Protein AF-A0A9N9FMD2-F1 (afdb_monomer_lite)

Secondary structure (DSSP, 8-state):
-HHHHHHHHHHHHHHHHHTTTTTEEEEEEEE-SS-EEEEEEES-HHHHH-GGGHHHHHHHHHHHHHHTPPTT-EEEEEEE-S-GGG-TTTTTT-HHHHHHTT-SEEEEEEEE-SSSSS-EEEEEEEE----SSTHHHHHEE------SS-----EE----TTSSSS-SSPPTT---PPPPP-PPP--S-----TTPPPPPPPP----PPP------S---------EEHHHHHHHTTTSS-HHHHHHHHHHHHHTTSEEEEEETTEEEEEE-GGGSPPPPHHHHHHHHHHHHHHHHHHHHHHHHHHHHHHHHHHHHHHHHHHHHHHHHHSSSSSS--

Radius of gyration: 32.78 Å; chains: 1; bounding box: 97×69×75 Å

InterPro domains:
  IPR001351 Small ribosomal subunit protein uS3, C-terminal [PF00189] (95-157)
  IPR004044 K Homology domain, type 2 [PF07650] (10-84)
  IPR004044 K Homology domain, type 2 [PS50823] (11-82)
  IPR004087 K Homology domain [SM00322] (32-96)
  IPR009019 K homology domain superfamily, prokaryotic type [SSF54814] (7-89)
  IPR010776 Homologous-pairing protein 2, winged helix domain [PF07106] (230-271)
  IPR015946 K homology domain-like, alpha/beta [G3DSA:3.30.300.20] (1-82)
  IPR018280 Small ribosomal subunit protein uS3, conserved site [PS00548] (119-155)
  IPR036388 Winged helix-like DNA-binding domain superfamily [G3DSA:1.10.10.10] (227-281)
  IPR036419 Ribosomal protein S3, C-terminal domain superfamily [G3DSA:3.30.1140.32] (83-202)
  IPR036419 Ribosomal protein S3, C-terminal domain superfamily [SSF54821] (83-159)
  IPR057258 Small ribosomal subunit protein uS3 [PTHR11760] (8-104)

Organism: NCBI:txid60492

pLDDT: mean 71.94, std 17.3, range [26.86, 94.56]

Sequence (337 aa):
MAAQISKKRKLNEFFTRELAEEGYSGVEVRVTPARTEIIIRATHTQEVLGEKGRRIRELTALIQKRFKFPENTVELYAEKVQNRGLCAIAQCESLRYKLLAGLAGCEVVVSGKLRAARAKSMKFVDGFMIHSGQPIRDYVDTAVRHVMLRQGVLGIKDWDPTGKIGPKKSLPDVVNIMEPKEEPLITQPTSEDFQRPPQDIPATTTSPIPQQDIKMIMVGTKLRIEAKDTDISNNLHGAVTKAIVQKVLTSLVDKEEVVCKTYGKQSVYVVSQEQFESPSPDELNNMDAEIEDLKKEVNDYKERNKQLQSGDHNNRNEERLQELKSGTKSVSVEDKN

Structure (mmCIF, N/CA/C/O backbone):
data_AF-A0A9N9FMD2-F1
#
_entry.id   AF-A0A9N9FMD2-F1
#
loop_
_atom_site.group_PDB
_atom_site.id
_atom_site.type_symbol
_atom_site.label_atom_id
_atom_site.label_alt_id
_atom_site.label_comp_id
_atom_site.label_asym_id
_atom_site.label_entity_id
_atom_site.label_seq_id
_atom_site.pdbx_PDB_ins_code
_atom_site.Cartn_x
_atom_site.Cartn_y
_atom_site.Cartn_z
_atom_site.occupancy
_atom_site.B_iso_or_equiv
_atom_site.auth_seq_id
_atom_site.auth_comp_id
_atom_site.auth_asym_id
_atom_site.auth_atom_id
_atom_site.pdbx_PDB_model_num
ATOM 1 N N . MET A 1 1 ? -9.851 -18.674 16.795 1.00 55.72 1 MET A N 1
ATOM 2 C CA . MET A 1 1 ? -9.119 -18.111 15.634 1.00 55.72 1 MET A CA 1
ATOM 3 C C . MET A 1 1 ? -10.037 -17.692 14.474 1.00 55.72 1 MET A C 1
ATOM 5 O O . MET A 1 1 ? -10.007 -16.527 14.098 1.00 55.72 1 MET A O 1
ATOM 9 N N . ALA A 1 2 ? -10.915 -18.560 13.948 1.00 63.94 2 ALA A N 1
ATOM 10 C CA . ALA A 1 2 ? -11.781 -18.236 12.796 1.00 63.94 2 ALA A CA 1
ATOM 11 C C . ALA A 1 2 ? -12.699 -17.005 12.992 1.00 63.94 2 ALA A C 1
ATOM 13 O O . ALA A 1 2 ? -12.822 -16.167 12.099 1.00 63.94 2 ALA A O 1
ATOM 14 N N . ALA A 1 3 ? -13.287 -16.835 14.183 1.00 67.94 3 ALA A N 1
ATOM 15 C CA . ALA A 1 3 ? -14.126 -15.672 14.491 1.00 67.94 3 ALA A CA 1
ATOM 16 C C . ALA A 1 3 ? -13.342 -14.343 14.478 1.00 67.94 3 ALA A C 1
ATOM 18 O O . ALA A 1 3 ? -13.854 -13.329 14.007 1.00 67.94 3 ALA A O 1
ATOM 19 N N . GLN A 1 4 ? -12.085 -14.344 14.939 1.00 69.81 4 GLN A N 1
ATOM 20 C CA . GLN A 1 4 ? -11.210 -13.164 14.900 1.00 69.81 4 GLN A CA 1
ATOM 21 C C . GLN A 1 4 ? -10.792 -12.824 13.466 1.00 69.81 4 GLN A C 1
ATOM 23 O O . GLN A 1 4 ? -10.818 -11.657 13.085 1.00 69.81 4 GLN A O 1
ATOM 28 N N . ILE A 1 5 ? -10.493 -13.836 12.647 1.00 76.06 5 ILE A N 1
ATOM 29 C CA . ILE A 1 5 ? -10.173 -13.657 11.223 1.00 76.06 5 ILE A CA 1
ATOM 30 C C . ILE A 1 5 ? -11.376 -13.061 10.476 1.00 76.06 5 ILE A C 1
ATOM 32 O O . ILE A 1 5 ? -11.225 -12.108 9.713 1.00 76.06 5 ILE A O 1
ATOM 36 N N . SER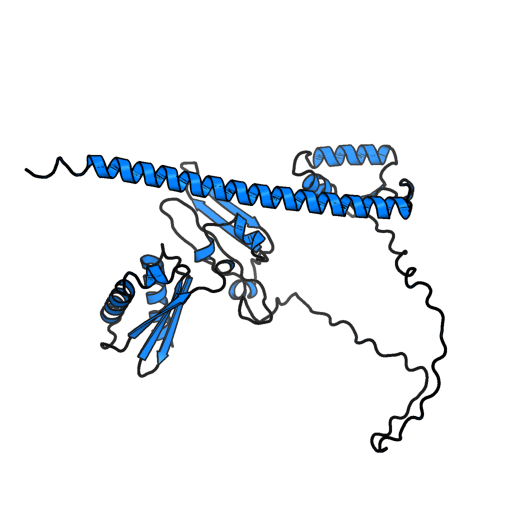 A 1 6 ? -12.587 -13.554 10.756 1.00 78.88 6 SER A N 1
ATOM 37 C CA . SER A 1 6 ? -13.829 -13.016 10.186 1.00 78.88 6 SER A CA 1
ATOM 38 C C . SER A 1 6 ? -14.071 -11.556 10.591 1.00 78.88 6 SER A C 1
ATOM 40 O O . SER A 1 6 ? -14.397 -10.723 9.742 1.00 78.88 6 SER A O 1
ATOM 42 N N . LYS A 1 7 ? -13.838 -11.205 11.866 1.00 83.12 7 LYS A N 1
ATOM 43 C CA . LYS A 1 7 ? -13.923 -9.815 12.347 1.00 83.12 7 LYS A CA 1
ATOM 44 C C . LYS A 1 7 ? -12.889 -8.912 11.668 1.00 83.12 7 LYS A C 1
ATOM 46 O O . LYS A 1 7 ? -13.263 -7.860 11.158 1.00 83.12 7 LYS A O 1
ATOM 51 N N . LYS A 1 8 ? -11.625 -9.346 11.584 1.00 87.94 8 LYS A N 1
ATOM 52 C CA . LYS A 1 8 ? -10.551 -8.606 10.901 1.00 87.94 8 LYS A CA 1
ATOM 53 C C . LYS A 1 8 ? -10.892 -8.347 9.433 1.00 87.94 8 LYS A C 1
ATOM 55 O O . LYS A 1 8 ? -10.725 -7.226 8.969 1.00 87.94 8 LYS A O 1
ATOM 60 N N . ARG A 1 9 ? -11.421 -9.344 8.713 1.00 87.44 9 ARG A N 1
ATOM 61 C CA . ARG A 1 9 ? -11.818 -9.189 7.303 1.00 87.44 9 ARG A CA 1
ATOM 62 C C . ARG A 1 9 ? -12.903 -8.125 7.127 1.00 87.44 9 ARG A C 1
ATOM 64 O O . ARG A 1 9 ? -12.764 -7.258 6.274 1.00 87.44 9 ARG A O 1
ATOM 71 N N . LYS A 1 10 ? -13.953 -8.173 7.952 1.00 89.19 10 LYS A N 1
ATOM 72 C CA . LYS A 1 10 ? -15.060 -7.203 7.902 1.00 89.19 10 LYS A CA 1
ATOM 73 C C . LYS A 1 10 ? -14.611 -5.785 8.265 1.00 89.19 10 LYS A C 1
ATOM 75 O O . LYS A 1 10 ? -15.071 -4.833 7.646 1.00 89.19 10 LYS A O 1
ATOM 80 N N . LEU A 1 11 ? -13.719 -5.644 9.248 1.00 90.75 11 LEU A N 1
ATOM 81 C CA . LEU A 1 11 ? -13.114 -4.354 9.595 1.00 90.75 11 LEU A CA 1
ATOM 82 C C . LEU A 1 11 ? -12.267 -3.813 8.443 1.00 90.75 11 LEU A C 1
ATOM 84 O O . LEU A 1 11 ? -12.404 -2.650 8.083 1.00 90.75 11 LEU A O 1
ATOM 88 N N . ASN A 1 12 ? -11.448 -4.668 7.826 1.00 90.75 12 ASN A N 1
ATOM 89 C CA . ASN A 1 12 ? -10.625 -4.278 6.688 1.00 90.75 12 ASN A CA 1
ATOM 90 C C . ASN A 1 12 ? -11.479 -3.775 5.516 1.00 90.75 12 ASN A C 1
ATOM 92 O O . ASN A 1 12 ? -11.167 -2.748 4.928 1.00 90.75 12 ASN A O 1
ATOM 96 N N . GLU A 1 13 ? -12.576 -4.466 5.203 1.00 87.81 13 GLU A N 1
ATOM 97 C CA . GLU A 1 13 ? -13.523 -4.056 4.161 1.00 87.81 13 GLU A CA 1
ATOM 98 C C . GLU A 1 13 ? -14.202 -2.718 4.488 1.00 87.81 13 GLU A C 1
ATOM 100 O O . GLU A 1 13 ? -14.294 -1.845 3.628 1.00 87.81 13 GLU A O 1
ATOM 105 N N . PHE A 1 14 ? -14.628 -2.531 5.741 1.00 91.19 14 PHE A N 1
ATOM 106 C CA . PHE A 1 14 ? -15.233 -1.283 6.200 1.00 91.19 14 PHE A CA 1
ATOM 107 C C . PHE A 1 14 ? -14.276 -0.094 6.048 1.00 91.19 14 PHE A C 1
ATOM 109 O O . PHE A 1 14 ? -14.632 0.886 5.397 1.00 91.19 14 PHE A O 1
ATOM 116 N N . PHE A 1 15 ? -13.051 -0.202 6.569 1.00 91.00 15 PHE A N 1
ATOM 117 C CA . PHE A 1 15 ? -12.063 0.874 6.475 1.00 91.00 15 PHE A CA 1
ATOM 118 C C . PHE A 1 15 ? -11.550 1.096 5.053 1.00 91.00 15 PHE A C 1
ATOM 120 O O . PHE A 1 15 ? -11.269 2.227 4.689 1.00 91.00 15 PHE A O 1
ATOM 127 N N . THR A 1 16 ? -11.495 0.057 4.215 1.00 84.69 16 THR A N 1
ATOM 128 C CA . THR A 1 16 ? -11.124 0.220 2.799 1.00 84.69 16 THR A CA 1
ATOM 129 C C . THR A 1 16 ? -12.099 1.128 2.053 1.00 84.69 16 THR A C 1
ATOM 131 O O . THR A 1 16 ? -11.695 1.805 1.113 1.00 84.69 16 THR A O 1
ATOM 134 N N . ARG A 1 17 ? -13.379 1.125 2.443 1.00 83.69 17 ARG A N 1
ATOM 135 C CA . ARG A 1 17 ? -14.401 1.974 1.827 1.00 83.69 17 ARG A CA 1
ATOM 136 C C . ARG A 1 17 ? -14.471 3.354 2.471 1.00 83.69 17 ARG A C 1
ATOM 138 O O . ARG A 1 17 ? -14.588 4.333 1.754 1.00 83.69 17 ARG A O 1
ATOM 145 N N . GLU A 1 18 ? -14.430 3.403 3.798 1.00 88.62 18 GLU A N 1
ATOM 146 C CA . GLU A 1 18 ? -14.617 4.641 4.562 1.00 88.62 18 GLU A CA 1
ATOM 147 C C . GLU A 1 18 ? -13.379 5.541 4.560 1.00 88.62 18 GLU A C 1
ATOM 149 O O . GLU A 1 18 ? -13.513 6.756 4.617 1.00 88.62 18 GLU A O 1
ATOM 154 N N . LEU A 1 19 ? -12.185 4.938 4.522 1.00 88.19 19 LEU A N 1
ATOM 155 C CA . LEU A 1 19 ? -10.898 5.633 4.608 1.00 88.19 19 LEU A CA 1
ATOM 156 C C . LEU A 1 19 ? -10.116 5.586 3.281 1.00 88.19 19 LEU A C 1
ATOM 158 O O . LEU A 1 19 ? -8.883 5.498 3.259 1.00 88.19 19 LEU A O 1
ATOM 162 N N . ALA A 1 20 ? -10.841 5.518 2.161 1.00 78.62 20 ALA A N 1
ATOM 163 C CA . ALA A 1 20 ? -10.242 5.382 0.837 1.00 78.62 20 ALA A CA 1
ATOM 164 C C . ALA A 1 20 ? -9.446 6.634 0.432 1.00 78.62 20 ALA A C 1
ATOM 166 O O . ALA A 1 20 ? -8.400 6.501 -0.201 1.00 78.62 20 ALA A O 1
ATOM 167 N N . GLU A 1 21 ? -9.922 7.819 0.819 1.00 81.25 21 GLU A N 1
ATOM 168 C CA . GLU A 1 21 ? -9.336 9.117 0.459 1.00 81.25 21 GLU A CA 1
ATOM 169 C C . GLU A 1 21 ? -8.106 9.440 1.324 1.00 81.25 21 GLU A C 1
ATOM 171 O O . GLU A 1 21 ? -7.110 9.976 0.848 1.00 81.25 21 GLU A O 1
ATOM 176 N N . GLU A 1 22 ? -8.104 8.989 2.576 1.00 84.12 22 GLU A N 1
ATOM 177 C CA . GLU A 1 22 ? -7.061 9.242 3.579 1.00 84.12 22 GLU A CA 1
ATOM 178 C C . GLU A 1 22 ? -5.853 8.294 3.429 1.00 84.12 22 GLU A C 1
ATOM 180 O O . GLU A 1 22 ? -4.923 8.288 4.247 1.00 84.12 22 GLU A O 1
ATOM 185 N N . GLY A 1 23 ? -5.867 7.460 2.384 1.00 78.75 23 GLY A N 1
ATOM 186 C CA . GLY A 1 23 ? -4.816 6.504 2.048 1.00 78.75 23 GLY A CA 1
ATOM 187 C C . GLY A 1 23 ? -4.688 5.364 3.057 1.00 78.75 23 GLY A C 1
ATOM 188 O O . GLY A 1 23 ? -3.600 5.078 3.571 1.00 78.75 23 GLY A O 1
ATOM 189 N N . TYR A 1 24 ? -5.805 4.692 3.343 1.00 85.88 24 TYR A N 1
ATOM 190 C CA . TYR A 1 24 ? -5.824 3.467 4.139 1.00 85.88 24 TYR A CA 1
ATOM 191 C C . TYR A 1 24 ? -4.945 2.362 3.530 1.00 85.88 24 TYR A C 1
ATOM 193 O O . TYR A 1 24 ? -5.076 1.997 2.362 1.00 85.88 24 TYR A O 1
ATOM 201 N N . SER A 1 25 ? -4.070 1.789 4.355 1.00 82.19 25 SER A N 1
ATOM 202 C CA . SER A 1 25 ? -3.128 0.728 3.977 1.00 82.19 25 SER A CA 1
ATOM 203 C C . SER A 1 25 ? -3.516 -0.625 4.573 1.00 82.19 25 SER A C 1
ATOM 205 O O . SER A 1 25 ? -3.410 -1.656 3.910 1.00 82.19 25 SER A O 1
ATOM 207 N N . GLY A 1 26 ? -4.011 -0.644 5.813 1.00 86.44 26 GLY A N 1
ATOM 208 C CA . GLY A 1 26 ? -4.421 -1.884 6.461 1.00 86.44 26 GLY A CA 1
ATOM 209 C C . GLY A 1 26 ? -4.821 -1.715 7.920 1.00 86.44 26 GLY A C 1
ATOM 210 O O . GLY A 1 26 ? -4.678 -0.643 8.507 1.00 86.44 26 GLY A O 1
ATOM 211 N N . VAL A 1 27 ? -5.304 -2.807 8.512 1.00 90.38 27 VAL A N 1
ATOM 212 C CA . VAL A 1 27 ? -5.736 -2.859 9.912 1.00 90.38 27 VAL A CA 1
ATOM 213 C C . VAL A 1 27 ? -5.082 -4.025 10.643 1.00 90.38 27 VAL A C 1
ATOM 215 O O . VAL A 1 27 ? -5.066 -5.171 10.173 1.00 90.38 27 VAL A O 1
ATOM 218 N N . GLU A 1 28 ? -4.569 -3.734 11.830 1.00 89.75 28 GLU A N 1
ATOM 219 C CA . GLU A 1 28 ? -4.070 -4.715 12.783 1.00 89.75 28 GLU A CA 1
ATOM 220 C C . GLU A 1 28 ? -5.007 -4.736 13.991 1.00 89.75 28 GLU A C 1
ATOM 222 O O . GLU A 1 28 ? -5.348 -3.697 14.546 1.00 89.75 28 GLU A O 1
ATOM 227 N N . VAL A 1 29 ? -5.477 -5.925 14.366 1.00 90.62 29 VAL A N 1
ATOM 228 C CA . VAL A 1 29 ? -6.408 -6.097 15.485 1.00 90.62 29 VAL A CA 1
ATOM 229 C C . VAL A 1 29 ? -5.692 -6.897 16.557 1.00 90.62 29 VAL A C 1
ATOM 231 O O . VAL A 1 29 ? -5.339 -8.055 16.319 1.00 90.62 29 VAL A O 1
ATOM 234 N N . ARG A 1 30 ? -5.499 -6.287 17.725 1.00 89.69 30 ARG A N 1
ATOM 235 C CA . ARG A 1 30 ? -4.928 -6.925 18.911 1.00 89.69 30 ARG A CA 1
ATOM 236 C C . ARG A 1 30 ? -6.049 -7.144 19.914 1.00 89.69 30 ARG A C 1
ATOM 238 O O . ARG A 1 30 ? -6.724 -6.210 20.333 1.00 89.69 30 ARG A O 1
ATOM 245 N N . VAL A 1 31 ? -6.306 -8.406 20.238 1.00 88.06 31 VAL A N 1
ATOM 246 C CA . VAL A 1 31 ? -7.400 -8.782 21.136 1.00 88.06 31 VAL A CA 1
ATOM 247 C C . VAL A 1 31 ? -6.803 -9.169 22.478 1.00 88.06 31 VAL A C 1
ATOM 249 O O . VAL A 1 31 ? -6.240 -10.254 22.606 1.00 88.06 31 VAL A O 1
ATOM 252 N N . THR A 1 32 ? -6.966 -8.299 23.466 1.00 87.81 32 THR A N 1
ATOM 253 C CA . THR A 1 32 ? -6.703 -8.596 24.875 1.00 87.81 32 THR A CA 1
ATOM 254 C C . THR A 1 32 ? -8.045 -8.932 25.541 1.00 87.81 32 THR A C 1
ATOM 256 O O . THR A 1 32 ? -9.064 -8.346 25.172 1.00 87.81 32 THR A O 1
ATOM 259 N N . PRO A 1 33 ? -8.114 -9.852 26.522 1.00 83.38 33 PRO A N 1
ATOM 260 C CA . PRO A 1 33 ? -9.379 -10.187 27.187 1.00 83.38 33 PRO A CA 1
ATOM 261 C C . PRO A 1 33 ? -10.105 -8.977 27.798 1.00 83.38 33 PRO A C 1
ATOM 263 O O . PRO A 1 33 ? -11.330 -8.969 27.861 1.00 83.38 33 PRO A O 1
ATOM 266 N N . ALA A 1 34 ? -9.353 -7.950 28.208 1.00 84.38 34 ALA A N 1
ATOM 267 C CA . ALA A 1 34 ? -9.891 -6.716 28.775 1.00 84.38 34 ALA A CA 1
ATOM 268 C C . ALA A 1 34 ? -10.267 -5.656 27.722 1.00 84.38 34 ALA A C 1
ATOM 270 O O . ALA A 1 34 ? -11.224 -4.914 27.926 1.00 84.38 34 ALA A O 1
ATOM 271 N N . ARG A 1 35 ? -9.513 -5.549 26.618 1.00 88.00 35 ARG A N 1
ATOM 272 C CA . ARG A 1 35 ? -9.692 -4.512 25.585 1.00 88.00 35 ARG A CA 1
ATOM 273 C C . ARG A 1 35 ? -9.311 -5.032 24.205 1.00 88.00 35 ARG A C 1
ATOM 275 O O . ARG A 1 35 ? -8.369 -5.805 24.050 1.00 88.00 35 ARG A O 1
ATOM 282 N N . THR A 1 36 ? -10.034 -4.587 23.188 1.00 89.12 36 THR A N 1
ATOM 283 C CA . THR A 1 36 ? -9.687 -4.824 21.786 1.00 89.12 36 THR A CA 1
ATOM 284 C C . THR A 1 36 ? -9.105 -3.548 21.199 1.00 89.12 36 THR A C 1
ATOM 286 O O . THR A 1 36 ? -9.812 -2.554 21.046 1.00 89.12 36 THR A O 1
ATOM 289 N N . GLU A 1 37 ? -7.830 -3.597 20.836 1.00 91.81 37 GLU A N 1
ATOM 290 C CA . GLU A 1 37 ? -7.125 -2.494 20.191 1.00 91.81 37 GLU A CA 1
ATOM 291 C C . GLU A 1 37 ? -7.157 -2.695 18.673 1.00 91.81 37 GLU A C 1
ATOM 293 O O . GLU A 1 37 ? -6.799 -3.758 18.149 1.00 91.81 37 GLU A O 1
ATOM 298 N N . ILE A 1 38 ? -7.602 -1.671 17.951 1.00 92.62 38 ILE A N 1
ATOM 299 C CA . ILE A 1 38 ? -7.662 -1.660 16.490 1.00 92.62 38 ILE A CA 1
ATOM 300 C C . ILE A 1 38 ? -6.705 -0.581 15.991 1.00 92.62 38 ILE A C 1
ATOM 302 O O . ILE A 1 38 ? -6.960 0.610 16.153 1.00 92.62 38 ILE A O 1
ATOM 306 N N . ILE A 1 39 ? -5.609 -1.001 15.364 1.00 93.12 39 ILE A N 1
ATOM 307 C CA . ILE A 1 39 ? -4.584 -0.110 14.820 1.00 93.12 39 ILE A CA 1
ATOM 308 C C . ILE A 1 39 ? -4.835 0.052 13.321 1.00 93.12 39 ILE A C 1
ATOM 310 O O . ILE A 1 39 ? -4.706 -0.895 12.539 1.00 93.12 39 ILE A O 1
ATOM 314 N N . ILE A 1 40 ? -5.209 1.262 12.922 1.00 92.69 40 ILE A N 1
ATOM 315 C CA . ILE A 1 40 ? -5.436 1.671 11.539 1.00 92.69 40 ILE A CA 1
ATOM 316 C C . ILE A 1 40 ? -4.119 2.203 10.983 1.00 92.69 40 ILE A C 1
ATOM 318 O O . ILE A 1 40 ? -3.572 3.177 11.494 1.00 92.69 40 ILE A O 1
ATOM 322 N N . ARG A 1 41 ? -3.619 1.589 9.911 1.00 89.62 41 ARG A N 1
ATOM 323 C CA . ARG A 1 41 ? -2.431 2.053 9.190 1.00 89.62 41 ARG A CA 1
ATOM 324 C C . ARG A 1 41 ? -2.881 2.895 8.001 1.00 89.62 41 ARG A C 1
ATOM 326 O O . ARG A 1 41 ? -3.501 2.363 7.079 1.00 89.62 41 ARG A O 1
ATOM 333 N N . ALA A 1 42 ? -2.566 4.187 8.014 1.00 87.44 42 ALA A N 1
ATOM 334 C CA . ALA A 1 42 ? -2.938 5.131 6.956 1.00 87.44 42 ALA A CA 1
ATOM 335 C C . ALA A 1 42 ? -1.784 6.085 6.609 1.00 87.44 42 ALA A C 1
ATOM 337 O O . ALA A 1 42 ? -0.844 6.264 7.392 1.00 87.44 42 ALA A O 1
ATOM 338 N N . THR A 1 43 ? -1.826 6.695 5.422 1.00 83.44 43 THR A N 1
ATOM 339 C CA . THR A 1 43 ? -0.833 7.700 5.009 1.00 83.44 43 THR A CA 1
ATOM 340 C C . THR A 1 43 ? -1.098 9.068 5.636 1.00 83.44 43 THR A C 1
ATOM 342 O O . THR A 1 43 ? -0.126 9.737 6.017 1.00 83.44 43 THR A O 1
ATOM 345 N N . HIS A 1 44 ? -2.371 9.457 5.768 1.00 86.56 44 HIS A N 1
ATOM 346 C CA . HIS A 1 44 ? -2.830 10.728 6.333 1.00 86.56 44 HIS A CA 1
ATOM 347 C C . HIS A 1 44 ? -3.535 10.503 7.677 1.00 86.56 44 HIS A C 1
ATOM 349 O O . HIS A 1 44 ? -4.755 10.485 7.785 1.00 86.56 44 HIS A O 1
ATOM 355 N N . THR A 1 45 ? -2.757 10.319 8.750 1.00 89.62 45 THR A N 1
ATOM 356 C CA . THR A 1 45 ? -3.321 10.015 10.077 1.00 89.62 45 THR A CA 1
ATOM 357 C C . THR A 1 45 ? -4.167 11.150 10.652 1.00 89.62 45 THR A C 1
ATOM 359 O O . THR A 1 45 ? -5.154 10.873 11.325 1.00 89.62 45 THR A O 1
ATOM 362 N N . GLN A 1 46 ? -3.835 12.415 10.378 1.00 91.31 46 GLN A N 1
ATOM 363 C CA . GLN A 1 46 ? -4.594 13.557 10.905 1.00 91.31 46 GLN A CA 1
ATOM 364 C C . GLN A 1 46 ? -6.045 13.580 10.402 1.00 91.31 46 GLN A C 1
ATOM 366 O O . GLN A 1 46 ? -6.959 13.794 11.192 1.00 91.31 46 GLN A O 1
ATOM 371 N N . GLU A 1 47 ? -6.267 13.277 9.124 1.00 90.69 47 GLU A N 1
ATOM 372 C CA . GLU A 1 47 ? -7.605 13.226 8.518 1.00 90.69 47 GLU A CA 1
ATOM 373 C C . GLU A 1 47 ? -8.428 12.034 9.022 1.00 90.69 47 GLU A C 1
ATOM 375 O O . GLU A 1 47 ? -9.645 12.142 9.184 1.00 90.69 47 GLU A O 1
ATOM 380 N N . VAL A 1 48 ? -7.763 10.916 9.348 1.00 90.50 48 VAL A N 1
ATOM 381 C CA . VAL A 1 48 ? -8.394 9.754 9.997 1.00 90.50 48 VAL A CA 1
ATOM 382 C C . VAL A 1 48 ? -8.841 10.089 11.426 1.00 90.50 48 VAL A C 1
ATOM 384 O O . VAL A 1 48 ? -9.922 9.674 11.843 1.00 90.50 48 VAL A O 1
ATOM 387 N N . LEU A 1 49 ? -8.042 10.851 12.187 1.00 91.44 49 LEU A N 1
ATOM 388 C CA . LEU A 1 49 ? -8.449 11.335 13.513 1.00 91.44 49 LEU A CA 1
ATOM 389 C C . LEU A 1 49 ? -9.596 12.355 13.414 1.00 91.44 49 LEU A C 1
ATOM 391 O O . LEU A 1 49 ? -10.522 12.324 14.234 1.00 91.44 49 LEU A O 1
ATOM 395 N N . GLY A 1 50 ? -9.541 13.229 12.406 1.00 91.44 50 GLY A N 1
ATOM 396 C CA . GLY A 1 50 ? -10.444 14.360 12.223 1.00 91.44 50 GLY A CA 1
ATOM 397 C C . GLY A 1 50 ? -10.227 15.471 13.257 1.00 91.44 50 GLY A C 1
ATOM 398 O O . GLY A 1 50 ? -9.382 15.380 14.152 1.00 91.44 50 GLY A O 1
ATOM 399 N N . GLU A 1 51 ? -11.024 16.535 13.165 1.00 92.62 51 GLU A N 1
ATOM 400 C CA . GLU A 1 51 ? -10.940 17.681 14.076 1.00 92.62 51 GLU A CA 1
ATOM 401 C C . GLU A 1 51 ? -11.118 17.257 15.539 1.00 92.62 51 GLU A C 1
ATOM 403 O O . GLU A 1 51 ? -12.133 16.663 15.911 1.00 92.62 51 GLU A O 1
ATOM 408 N N . LYS A 1 52 ? -10.117 17.543 16.384 1.00 91.88 52 LYS A N 1
ATOM 409 C CA . LYS A 1 52 ? -10.106 17.185 17.818 1.00 91.88 52 LYS A CA 1
ATOM 410 C C . LYS A 1 52 ? -10.424 15.700 18.094 1.00 91.88 52 LYS A C 1
ATOM 412 O O . LYS A 1 52 ? -10.949 15.366 19.157 1.00 91.88 52 LYS A O 1
ATOM 417 N N . GLY A 1 53 ? -10.127 14.801 17.149 1.00 90.88 53 GLY A N 1
ATOM 418 C CA . GLY A 1 53 ? -10.421 13.372 17.286 1.00 90.88 53 GLY A CA 1
ATOM 419 C C . GLY A 1 53 ? -11.906 13.016 17.135 1.00 90.88 53 GLY A C 1
ATOM 420 O O . GLY A 1 53 ? -12.335 11.961 17.604 1.00 90.88 53 GLY A O 1
ATOM 421 N N . ARG A 1 54 ? -12.724 13.886 16.532 1.00 94.00 54 ARG A N 1
ATOM 422 C CA . ARG A 1 54 ? -14.155 13.629 16.324 1.00 94.00 54 ARG A CA 1
ATOM 423 C C . ARG A 1 54 ? -14.391 12.389 15.459 1.00 94.00 54 ARG A C 1
ATOM 425 O O . ARG A 1 54 ? -15.143 11.504 15.864 1.00 94.00 54 ARG A O 1
ATOM 432 N N . ARG A 1 55 ? -13.702 12.287 14.319 1.00 93.12 55 ARG A N 1
ATOM 433 C CA . ARG A 1 55 ? -13.902 11.203 13.345 1.00 93.12 55 ARG A CA 1
ATOM 434 C C . ARG A 1 55 ? -13.545 9.838 13.930 1.00 93.12 55 ARG A C 1
ATOM 436 O O . ARG A 1 55 ? -14.309 8.889 13.790 1.00 93.12 55 ARG A O 1
ATOM 443 N N . ILE A 1 56 ? -12.442 9.734 14.675 1.00 93.69 56 ILE A N 1
ATOM 444 C CA . ILE A 1 56 ? -12.055 8.463 15.311 1.00 93.69 56 ILE A CA 1
ATOM 445 C C . ILE A 1 56 ? -13.037 8.023 16.410 1.00 93.69 56 ILE A C 1
ATOM 447 O O . ILE A 1 56 ? -13.291 6.826 16.561 1.00 93.69 56 ILE A O 1
ATOM 451 N N . ARG A 1 57 ? -13.665 8.966 17.131 1.00 92.62 57 ARG A N 1
ATOM 452 C CA . ARG A 1 57 ? -14.726 8.664 18.111 1.00 92.62 57 ARG A CA 1
ATOM 453 C C . ARG A 1 57 ? -15.999 8.170 17.424 1.00 92.62 57 ARG A C 1
ATOM 455 O O . ARG A 1 57 ? -16.591 7.193 17.879 1.00 92.62 57 ARG A O 1
ATOM 462 N N . GLU A 1 58 ? -16.380 8.784 16.306 1.00 93.44 58 GLU A N 1
ATOM 463 C CA . GLU A 1 58 ? -17.506 8.336 15.476 1.00 93.44 58 GLU A CA 1
ATOM 464 C C . GLU A 1 58 ? -17.261 6.921 14.922 1.00 93.44 58 GLU A C 1
ATOM 466 O O . GLU A 1 58 ? -18.111 6.041 15.075 1.00 93.44 58 GLU A O 1
ATOM 471 N N . LEU A 1 59 ? -16.066 6.654 14.381 1.00 93.06 59 LEU A N 1
ATOM 472 C CA . LEU A 1 59 ? -15.667 5.320 13.914 1.00 93.06 59 LEU A CA 1
ATOM 473 C C . LEU A 1 59 ? -15.702 4.283 15.043 1.00 93.06 59 LEU A C 1
ATOM 475 O O . LEU A 1 59 ? -16.201 3.172 14.850 1.00 93.06 59 LEU A O 1
ATOM 479 N N . THR A 1 60 ? -15.231 4.652 16.235 1.00 92.81 60 THR A N 1
ATOM 480 C CA . THR A 1 60 ? -15.292 3.789 17.424 1.00 92.81 60 THR A CA 1
ATOM 481 C C . THR A 1 60 ? -16.736 3.423 17.766 1.00 92.81 60 THR A C 1
ATOM 483 O O . THR A 1 60 ? -17.049 2.241 17.929 1.00 92.81 60 THR A O 1
ATOM 486 N N . ALA A 1 61 ? -17.640 4.406 17.797 1.00 91.75 61 ALA A N 1
ATOM 487 C CA . ALA A 1 61 ? -19.053 4.183 18.093 1.00 91.75 61 ALA A CA 1
ATOM 488 C C . ALA A 1 61 ? -19.745 3.302 17.034 1.00 91.75 61 ALA A C 1
ATOM 490 O O . ALA A 1 61 ? -20.525 2.407 17.375 1.00 91.75 61 ALA A O 1
ATOM 491 N N . LEU A 1 62 ? -19.435 3.506 15.747 1.00 92.12 62 LEU A N 1
ATOM 492 C CA . LEU A 1 62 ? -19.958 2.683 14.652 1.00 92.12 62 LEU A CA 1
ATOM 493 C C . LEU A 1 62 ? -19.513 1.224 14.774 1.00 92.12 62 LEU A C 1
ATOM 495 O O . LEU A 1 62 ? -20.322 0.310 14.599 1.00 92.12 62 LEU A O 1
ATOM 499 N N . ILE A 1 63 ? -18.242 0.992 15.100 1.00 91.31 63 ILE A N 1
ATOM 500 C CA . ILE A 1 63 ? -17.688 -0.357 15.249 1.00 91.31 63 ILE A CA 1
ATOM 501 C C . ILE A 1 63 ? -18.280 -1.053 16.471 1.00 91.31 63 ILE A C 1
ATOM 503 O O . ILE A 1 63 ? -18.691 -2.211 16.357 1.00 91.31 63 ILE A O 1
ATOM 507 N N . GLN A 1 64 ? -18.384 -0.356 17.606 1.00 90.44 64 GLN A N 1
ATOM 508 C CA . GLN A 1 64 ? -19.002 -0.897 18.817 1.00 90.44 64 GLN A CA 1
ATOM 509 C C . GLN A 1 64 ? -20.436 -1.368 18.539 1.00 90.44 64 GLN A C 1
ATOM 511 O O . GLN A 1 64 ? -20.754 -2.535 18.780 1.00 90.44 64 GLN A O 1
ATOM 516 N N . LYS A 1 65 ? -21.266 -0.514 17.920 1.00 90.75 65 LYS A N 1
ATOM 517 C CA . LYS A 1 65 ? -22.660 -0.846 17.578 1.00 90.75 65 LYS A CA 1
ATOM 518 C C . LYS A 1 65 ? -22.765 -1.964 16.538 1.00 90.75 65 LYS A C 1
ATOM 520 O O . LYS A 1 65 ? -23.550 -2.896 16.704 1.00 90.75 65 LYS A O 1
ATOM 525 N N . ARG A 1 66 ? -21.964 -1.913 15.468 1.00 88.88 66 ARG A N 1
ATOM 526 C CA . ARG A 1 66 ? -22.052 -2.864 14.345 1.00 88.88 66 ARG A CA 1
ATOM 527 C C . ARG A 1 66 ? -21.568 -4.266 14.705 1.00 88.88 66 ARG A C 1
ATOM 529 O O . ARG A 1 66 ? -22.154 -5.249 14.256 1.00 88.88 66 ARG A O 1
ATOM 536 N N . PHE A 1 67 ? -20.496 -4.367 15.487 1.00 85.69 67 PHE A N 1
ATOM 537 C CA . PHE A 1 67 ? -19.909 -5.647 15.890 1.00 85.69 67 PHE A CA 1
ATOM 538 C C . PHE A 1 67 ? -20.385 -6.130 17.262 1.00 85.69 67 PHE A C 1
ATOM 540 O O . PHE A 1 67 ? -19.967 -7.210 17.685 1.00 85.69 67 PHE A O 1
ATOM 547 N N . LYS A 1 68 ? -21.287 -5.373 17.905 1.00 88.19 68 LYS A N 1
ATOM 548 C CA . LYS A 1 68 ? -21.871 -5.670 19.219 1.00 88.19 68 LYS A CA 1
ATOM 549 C C . LYS A 1 68 ? -20.791 -5.889 20.282 1.00 88.19 68 LYS A C 1
ATOM 551 O O . LYS A 1 68 ? -20.829 -6.871 21.022 1.00 88.19 68 LYS A O 1
ATOM 556 N N . PHE A 1 69 ? -19.790 -5.011 20.304 1.00 85.50 69 PHE A N 1
ATOM 557 C CA . PHE A 1 69 ? -18.820 -5.003 21.394 1.00 85.50 69 PHE A CA 1
ATOM 558 C C . PHE A 1 69 ? -19.441 -4.339 22.629 1.00 85.50 69 PHE A C 1
ATOM 560 O O . PHE A 1 69 ? -20.206 -3.387 22.468 1.00 85.50 69 PHE A O 1
ATOM 567 N N . PRO A 1 70 ? -19.119 -4.813 23.843 1.00 85.19 70 PRO A N 1
ATOM 568 C CA . PRO A 1 70 ? -19.492 -4.110 25.062 1.00 85.19 70 PRO A CA 1
ATOM 569 C C . PRO A 1 70 ? -18.886 -2.700 25.071 1.00 85.19 70 PRO A C 1
ATOM 571 O O . PRO A 1 70 ? -17.791 -2.478 24.539 1.00 85.19 70 PRO A O 1
ATOM 574 N N . GLU A 1 71 ? -19.612 -1.743 25.642 1.00 84.62 71 GLU A N 1
ATOM 575 C CA . GLU A 1 71 ? -19.191 -0.340 25.688 1.00 84.62 71 GLU A CA 1
ATOM 576 C C . GLU A 1 71 ? -17.811 -0.202 26.353 1.00 84.62 71 GLU A C 1
ATOM 578 O O . GLU A 1 71 ? -17.454 -0.971 27.244 1.00 84.62 71 GLU A O 1
ATOM 583 N N . ASN A 1 72 ? -17.008 0.754 25.878 1.00 84.12 72 ASN A N 1
ATOM 584 C CA . ASN A 1 72 ? -15.645 1.038 26.360 1.00 84.12 72 ASN A CA 1
ATOM 585 C C . ASN A 1 72 ? -14.612 -0.098 26.229 1.00 84.12 72 ASN A C 1
ATOM 587 O O . ASN A 1 72 ? -13.510 0.017 26.758 1.00 84.12 72 ASN A O 1
ATOM 591 N N . THR A 1 73 ? -14.910 -1.176 25.498 1.00 88.38 73 THR A N 1
ATOM 592 C CA . THR A 1 73 ? -13.930 -2.261 25.283 1.00 88.38 73 THR A CA 1
ATOM 593 C C . THR A 1 73 ? -13.071 -2.100 24.036 1.00 88.38 73 THR A C 1
ATOM 595 O O . THR A 1 73 ? -12.071 -2.801 23.894 1.00 88.38 73 THR A O 1
ATOM 598 N N . VAL A 1 74 ? -13.453 -1.206 23.122 1.00 91.00 74 VAL A N 1
ATOM 599 C CA . VAL A 1 74 ? -12.781 -1.012 21.832 1.00 91.00 74 VAL A CA 1
ATOM 600 C C . VAL A 1 74 ? -12.068 0.331 21.813 1.00 91.00 74 VAL A C 1
ATOM 602 O O . VAL A 1 74 ? -12.712 1.361 22.003 1.00 91.00 74 VAL A O 1
ATOM 605 N N . GLU A 1 75 ? -10.775 0.304 21.503 1.00 91.56 75 GLU A N 1
ATOM 606 C CA . GLU A 1 75 ? -9.939 1.489 21.310 1.00 91.56 75 GLU A CA 1
ATOM 607 C C . GLU A 1 75 ? -9.345 1.482 19.899 1.00 91.56 75 GLU A C 1
ATOM 609 O O . GLU A 1 75 ? -8.843 0.460 19.422 1.00 91.56 75 GLU A O 1
ATOM 614 N N . LEU A 1 76 ? -9.427 2.625 19.216 1.00 92.81 76 LEU A N 1
ATOM 615 C CA . LEU A 1 76 ? -8.864 2.816 17.882 1.00 92.81 76 LEU A CA 1
ATOM 616 C C . LEU A 1 76 ? -7.612 3.687 17.968 1.00 92.81 76 LEU A C 1
ATOM 618 O O . LEU A 1 76 ? -7.643 4.773 18.545 1.00 92.81 76 LEU A O 1
ATOM 622 N N . TYR A 1 77 ? -6.550 3.243 17.305 1.00 93.19 77 TYR A N 1
ATOM 623 C CA . TYR A 1 77 ? -5.306 3.986 17.130 1.00 93.19 77 TYR A CA 1
ATOM 624 C C . TYR A 1 77 ? -5.037 4.180 15.640 1.00 93.19 77 TYR A C 1
ATOM 626 O O . TYR A 1 77 ? -5.289 3.276 14.845 1.00 93.19 77 TYR A O 1
ATOM 634 N N . ALA A 1 78 ? -4.508 5.339 15.250 1.00 91.94 78 ALA A N 1
ATOM 635 C CA . ALA A 1 78 ? -4.037 5.568 13.888 1.00 91.94 78 ALA A CA 1
ATOM 636 C C . ALA A 1 78 ? -2.508 5.642 13.881 1.00 91.94 78 ALA A C 1
ATOM 638 O O . ALA A 1 78 ? -1.913 6.489 14.546 1.00 91.94 78 ALA A O 1
ATOM 639 N N . GLU A 1 79 ? -1.878 4.763 13.112 1.00 91.19 79 GLU A N 1
ATOM 640 C CA . GLU A 1 79 ? -0.432 4.704 12.936 1.00 91.19 79 GLU A CA 1
ATOM 641 C C . GLU A 1 79 ? -0.078 5.134 11.510 1.00 91.19 79 GLU A C 1
ATOM 643 O O . GLU A 1 79 ? -0.695 4.700 10.529 1.00 91.19 79 GLU A O 1
ATOM 648 N N . LYS A 1 80 ? 0.931 5.999 11.381 1.00 87.25 80 LYS A N 1
ATOM 649 C CA . LYS A 1 80 ? 1.407 6.448 10.074 1.00 87.25 80 LYS A CA 1
ATOM 650 C C . LYS A 1 80 ? 2.211 5.330 9.416 1.00 87.25 80 LYS A C 1
ATOM 652 O O . LYS A 1 80 ? 3.135 4.786 10.015 1.00 87.25 80 LYS A O 1
ATOM 657 N N . VAL A 1 81 ? 1.896 5.018 8.161 1.00 80.69 81 VAL A N 1
ATOM 658 C CA . VAL A 1 81 ? 2.686 4.066 7.366 1.00 80.69 81 VAL A CA 1
ATOM 659 C C . VAL A 1 81 ? 4.082 4.652 7.127 1.00 80.69 81 VAL A C 1
ATOM 661 O O . VAL A 1 81 ? 4.207 5.665 6.438 1.00 80.69 81 VAL A O 1
ATOM 664 N N . GLN A 1 82 ? 5.112 4.012 7.693 1.00 70.62 82 GLN A N 1
ATOM 665 C CA . GLN A 1 82 ? 6.513 4.453 7.605 1.00 70.62 82 GLN A CA 1
ATOM 666 C C . GLN A 1 82 ? 6.988 4.538 6.148 1.00 70.62 82 GLN A C 1
ATOM 668 O O . GLN A 1 82 ? 7.484 5.572 5.712 1.00 70.62 82 GLN A O 1
ATOM 673 N N . ASN A 1 83 ? 6.720 3.493 5.359 1.00 64.06 83 ASN A N 1
ATOM 674 C CA . ASN A 1 83 ? 7.123 3.418 3.959 1.00 64.06 83 ASN A CA 1
ATOM 675 C C . ASN A 1 83 ? 5.902 3.440 3.050 1.00 64.06 83 ASN A C 1
ATOM 677 O O . ASN A 1 83 ? 5.335 2.401 2.703 1.00 64.06 83 ASN A O 1
ATOM 681 N N . ARG A 1 84 ? 5.505 4.651 2.645 1.00 58.41 84 ARG A N 1
ATOM 682 C CA . ARG A 1 84 ? 4.411 4.853 1.685 1.00 58.41 84 ARG A CA 1
ATOM 683 C C . ARG A 1 84 ? 4.645 4.028 0.413 1.00 58.41 84 ARG A C 1
ATOM 685 O O . ARG A 1 84 ? 3.679 3.457 -0.081 1.00 58.41 84 ARG A O 1
ATOM 692 N N . GLY A 1 85 ? 5.903 3.919 -0.036 1.00 54.69 85 GLY A N 1
ATOM 693 C CA . GLY A 1 85 ? 6.373 3.203 -1.235 1.00 54.69 85 GLY A CA 1
ATOM 694 C C . GLY A 1 85 ? 6.019 1.715 -1.332 1.00 54.69 85 GLY A C 1
ATOM 695 O O . GLY A 1 85 ? 5.944 1.185 -2.430 1.00 54.69 85 GLY A O 1
ATOM 696 N N . LEU A 1 86 ? 5.759 1.040 -0.209 1.00 55.06 86 LEU A N 1
ATOM 697 C CA . LEU A 1 86 ? 5.609 -0.426 -0.162 1.00 55.06 86 LEU A CA 1
ATOM 698 C C . LEU A 1 86 ? 4.153 -0.894 -0.083 1.00 55.06 86 LEU A C 1
ATOM 700 O O . LEU A 1 86 ? 3.878 -2.092 -0.102 1.00 55.06 86 LEU A O 1
ATOM 704 N N . CYS A 1 87 ? 3.205 0.034 0.069 1.00 55.09 87 CYS A N 1
ATOM 705 C CA . CYS A 1 87 ? 1.788 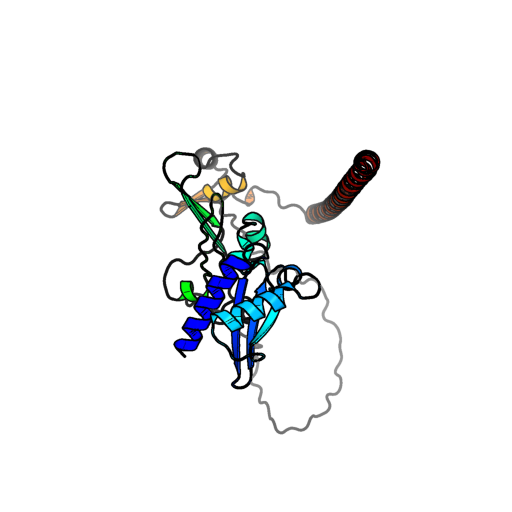-0.295 0.119 1.00 55.09 87 CYS A CA 1
ATOM 706 C C . CYS A 1 87 ? 1.179 -0.170 -1.278 1.00 55.09 87 CYS A C 1
ATOM 708 O O . CYS A 1 87 ? 1.045 0.939 -1.797 1.00 55.09 87 CYS A O 1
ATOM 710 N N . ALA A 1 88 ? 0.734 -1.290 -1.853 1.00 54.75 88 ALA A N 1
ATOM 711 C CA . ALA A 1 88 ? 0.079 -1.312 -3.162 1.00 54.75 88 ALA A CA 1
ATOM 712 C C . ALA A 1 88 ? -1.108 -0.328 -3.246 1.00 54.75 88 ALA A C 1
ATOM 714 O O . ALA A 1 88 ? -1.291 0.351 -4.254 1.00 54.75 88 ALA A O 1
ATOM 715 N N . ILE A 1 89 ? -1.873 -0.193 -2.154 1.00 58.78 89 ILE A N 1
ATOM 716 C CA . ILE A 1 89 ? -3.071 0.656 -2.079 1.00 58.78 89 ILE A CA 1
ATOM 717 C C . ILE A 1 89 ? -2.706 2.147 -2.094 1.00 58.78 89 ILE A C 1
ATOM 719 O O . ILE A 1 89 ? -3.313 2.910 -2.837 1.00 58.78 89 ILE A O 1
ATOM 723 N N . ALA A 1 90 ? -1.690 2.557 -1.329 1.00 54.75 90 ALA A N 1
ATOM 724 C CA . ALA A 1 90 ? -1.263 3.956 -1.241 1.00 54.75 90 ALA A CA 1
ATOM 725 C C . ALA A 1 90 ? -0.425 4.429 -2.447 1.00 54.75 90 ALA A C 1
ATOM 727 O O . ALA A 1 90 ? -0.277 5.625 -2.664 1.00 54.75 90 ALA A O 1
ATOM 728 N N . GLN A 1 91 ? 0.145 3.506 -3.228 1.00 55.50 91 GLN A N 1
ATOM 729 C CA . GLN A 1 91 ? 1.064 3.796 -4.340 1.00 55.50 91 GLN A CA 1
ATOM 730 C C . GLN A 1 91 ? 0.388 3.862 -5.713 1.00 55.50 91 GLN A C 1
ATOM 732 O O . GLN A 1 91 ? 1.051 4.015 -6.740 1.00 55.50 91 GLN A O 1
ATOM 737 N N . CYS A 1 92 ? -0.934 3.718 -5.780 1.00 52.16 92 CYS A N 1
ATOM 738 C CA . CYS A 1 92 ? -1.667 3.688 -7.044 1.00 52.16 92 CYS A CA 1
ATOM 739 C C . CYS A 1 92 ? -1.492 4.955 -7.898 1.00 52.16 92 CYS A C 1
ATOM 741 O O . CYS A 1 92 ? -1.510 4.860 -9.123 1.00 52.16 92 CYS A O 1
ATOM 743 N N . GLU A 1 93 ? -1.222 6.101 -7.280 1.00 52.47 93 GLU A N 1
ATOM 744 C CA . GLU A 1 93 ? -1.158 7.399 -7.960 1.00 52.47 93 GLU A CA 1
ATOM 745 C C . GLU A 1 93 ? 0.170 7.672 -8.689 1.00 52.47 93 GLU A C 1
ATOM 747 O O . GLU A 1 93 ? 0.245 8.565 -9.528 1.00 52.47 93 GLU A O 1
ATOM 752 N N . SER A 1 94 ? 1.228 6.898 -8.428 1.00 55.69 94 SER A N 1
ATOM 753 C CA . SER A 1 94 ? 2.597 7.348 -8.709 1.00 55.69 94 SER A CA 1
ATOM 754 C C . SER A 1 94 ? 3.507 6.325 -9.395 1.00 55.69 94 SER A C 1
ATOM 756 O O . SER A 1 94 ? 4.607 6.039 -8.929 1.00 55.69 94 SER A O 1
ATOM 758 N N . LEU A 1 95 ? 3.098 5.774 -10.543 1.00 53.34 95 LEU A N 1
ATOM 759 C CA . LEU A 1 95 ? 3.918 4.818 -11.322 1.00 53.34 95 LEU A CA 1
ATOM 760 C C . LEU A 1 95 ? 5.364 5.310 -11.556 1.00 53.34 95 LEU A C 1
ATOM 762 O O . LEU A 1 95 ? 6.307 4.543 -11.411 1.00 53.34 95 LEU A O 1
ATOM 766 N N . ARG A 1 96 ? 5.536 6.617 -11.791 1.00 50.75 96 ARG A N 1
ATOM 767 C CA . ARG A 1 96 ? 6.839 7.272 -11.979 1.00 50.75 96 ARG A CA 1
ATOM 768 C C . ARG A 1 96 ? 7.686 7.386 -10.701 1.00 50.75 96 ARG A C 1
ATOM 770 O O . ARG A 1 96 ? 8.907 7.351 -10.798 1.00 50.75 96 ARG A O 1
ATOM 777 N N . TYR A 1 97 ? 7.081 7.516 -9.515 1.00 54.88 97 TYR A N 1
ATOM 778 C CA . TYR A 1 97 ? 7.841 7.600 -8.255 1.00 54.88 97 TYR A CA 1
ATOM 779 C C . TYR A 1 97 ? 8.259 6.214 -7.725 1.00 54.88 97 TYR A C 1
ATOM 781 O O . TYR A 1 97 ? 9.182 6.139 -6.923 1.00 54.88 97 TYR A O 1
ATOM 789 N N . LYS A 1 98 ? 7.637 5.121 -8.200 1.00 54.81 98 LYS A N 1
ATOM 790 C CA . LYS A 1 98 ? 7.902 3.737 -7.745 1.00 54.81 98 LYS A CA 1
ATOM 791 C C . LYS A 1 98 ? 9.309 3.245 -8.046 1.00 54.81 98 LYS A C 1
ATOM 793 O O . LYS A 1 98 ? 9.929 2.631 -7.191 1.00 54.81 98 LYS A O 1
ATOM 798 N N . LEU A 1 99 ? 9.816 3.544 -9.236 1.00 51.53 99 LEU A N 1
ATOM 799 C CA . LEU A 1 99 ? 11.152 3.110 -9.656 1.00 51.53 99 LEU A CA 1
ATOM 800 C C . LEU A 1 99 ? 12.246 3.915 -8.963 1.00 51.53 99 LEU A C 1
ATOM 802 O O . LEU A 1 99 ? 13.291 3.385 -8.609 1.00 51.53 99 LEU A O 1
ATOM 806 N N . LEU A 1 100 ? 11.969 5.194 -8.706 1.00 52.69 100 LEU A N 1
ATOM 807 C CA . LEU A 1 100 ? 12.885 6.082 -7.996 1.00 52.69 100 LEU A CA 1
ATOM 808 C C . LEU A 1 100 ? 12.961 5.768 -6.492 1.00 52.69 100 LEU A C 1
ATOM 810 O O . LEU A 1 100 ? 13.938 6.139 -5.852 1.00 52.69 100 LEU A O 1
ATOM 814 N N . ALA A 1 101 ? 11.951 5.096 -5.926 1.00 58.53 101 ALA A N 1
ATOM 815 C CA . ALA A 1 101 ? 11.867 4.774 -4.500 1.00 58.53 101 ALA A CA 1
ATOM 816 C C . ALA A 1 101 ? 12.524 3.434 -4.107 1.00 58.53 101 ALA A C 1
ATOM 818 O O . ALA A 1 101 ? 12.428 3.048 -2.943 1.00 58.53 101 ALA A O 1
ATOM 819 N N . GLY A 1 102 ? 13.186 2.742 -5.044 1.00 60.72 102 GLY A N 1
ATOM 820 C CA . GLY A 1 102 ? 13.965 1.533 -4.754 1.00 60.72 102 GLY A CA 1
ATOM 821 C C . GLY A 1 102 ? 13.137 0.257 -4.581 1.00 60.72 102 GLY A C 1
ATOM 822 O O . GLY A 1 102 ? 13.471 -0.550 -3.728 1.00 60.72 102 GLY A O 1
ATOM 823 N N . LEU A 1 103 ? 12.053 0.101 -5.349 1.00 62.28 103 LEU A N 1
ATOM 824 C CA . LEU A 1 103 ? 11.334 -1.171 -5.499 1.00 62.28 103 LEU A CA 1
ATOM 825 C C . LEU A 1 103 ? 11.995 -2.015 -6.601 1.00 62.28 103 LEU A C 1
ATOM 827 O O . LEU A 1 103 ? 12.266 -1.489 -7.680 1.00 62.28 103 LEU A O 1
ATOM 831 N N . ALA A 1 104 ? 12.162 -3.321 -6.389 1.00 67.81 104 ALA A N 1
ATOM 832 C CA . ALA A 1 104 ? 12.748 -4.241 -7.361 1.00 67.81 104 ALA A CA 1
ATOM 833 C C . ALA A 1 104 ? 11.864 -4.398 -8.599 1.00 67.81 104 ALA A C 1
ATOM 835 O O . ALA A 1 104 ? 12.383 -4.655 -9.683 1.00 67.81 104 ALA A O 1
ATOM 836 N N . GLY A 1 105 ? 10.547 -4.205 -8.467 1.00 72.81 105 GLY A N 1
ATOM 837 C CA . GLY A 1 105 ? 9.635 -4.127 -9.603 1.00 72.81 105 GLY A CA 1
ATOM 838 C C . GLY A 1 105 ? 8.210 -3.711 -9.247 1.00 72.81 105 GLY A C 1
ATOM 839 O O . GLY A 1 105 ? 7.809 -3.641 -8.086 1.00 72.81 105 GLY A O 1
ATOM 840 N N . CYS A 1 106 ? 7.410 -3.424 -10.267 1.00 72.06 106 CYS A N 1
ATOM 841 C CA . CYS A 1 106 ? 5.978 -3.201 -10.145 1.00 72.06 106 CYS A CA 1
ATOM 842 C C . CYS A 1 106 ? 5.243 -3.631 -11.422 1.00 72.06 106 CYS A C 1
ATOM 844 O O . CYS A 1 106 ? 5.745 -3.510 -12.539 1.00 72.06 106 CYS A O 1
ATOM 846 N N . GLU A 1 107 ? 4.017 -4.127 -11.261 1.00 72.00 107 GLU A N 1
ATOM 847 C CA . GLU A 1 107 ? 3.126 -4.438 -12.378 1.00 72.00 107 GLU A CA 1
ATOM 848 C C . GLU A 1 107 ? 1.785 -3.744 -12.159 1.00 72.00 107 GLU A C 1
ATOM 850 O O . GLU A 1 107 ? 1.138 -3.886 -11.123 1.00 72.00 107 GLU A O 1
ATOM 855 N N . VAL A 1 108 ? 1.340 -2.998 -13.160 1.00 71.19 108 VAL A N 1
ATOM 856 C CA . VAL A 1 108 ? 0.076 -2.270 -13.149 1.00 71.19 108 VAL A CA 1
ATOM 857 C C . VAL A 1 108 ? -0.789 -2.785 -14.273 1.00 71.19 108 VAL A C 1
ATOM 859 O O . VAL A 1 108 ? -0.450 -2.630 -15.445 1.00 71.19 108 VAL A O 1
ATOM 862 N N . VAL A 1 109 ? -1.950 -3.336 -13.936 1.00 73.00 109 VAL A N 1
ATOM 863 C CA . VAL A 1 109 ? -2.926 -3.762 -14.937 1.00 73.00 109 VAL A CA 1
ATOM 864 C C . VAL A 1 109 ? -4.163 -2.887 -14.843 1.00 73.00 109 VAL A C 1
ATOM 866 O O . VAL A 1 109 ? -4.884 -2.891 -13.850 1.00 73.00 109 VAL A O 1
ATOM 869 N N . VAL A 1 110 ? -4.447 -2.165 -15.922 1.00 69.75 110 VAL A N 1
ATOM 870 C CA . VAL A 1 110 ? -5.640 -1.335 -16.048 1.00 69.75 110 VAL A CA 1
ATOM 871 C C . VAL A 1 110 ? -6.585 -1.974 -17.060 1.00 69.75 110 VAL A C 1
ATOM 873 O O . VAL A 1 110 ? -6.301 -2.000 -18.254 1.00 69.75 110 VAL A O 1
ATOM 876 N N . SER A 1 111 ? -7.736 -2.474 -16.603 1.00 65.19 111 SER A N 1
ATOM 877 C CA . SER A 1 111 ? -8.675 -3.261 -17.423 1.00 65.19 111 SER A CA 1
ATOM 878 C C . SER A 1 111 ? -10.085 -2.664 -17.507 1.00 65.19 111 SER A C 1
ATOM 880 O O . SER A 1 111 ? -10.809 -2.571 -16.517 1.00 65.19 111 SER A O 1
ATOM 882 N N . GLY A 1 112 ? -10.512 -2.213 -18.688 1.00 71.88 112 GLY A N 1
ATOM 883 C CA . GLY A 1 112 ? -11.876 -1.721 -18.913 1.00 71.88 112 GLY A CA 1
ATOM 884 C C . GLY A 1 112 ? -12.008 -0.817 -20.137 1.00 71.88 112 GLY A C 1
ATOM 885 O O . GLY A 1 112 ? -11.197 -0.879 -21.057 1.00 71.88 112 GLY A O 1
ATOM 886 N N . LYS A 1 113 ? -13.051 0.017 -20.186 1.00 70.31 113 LYS A N 1
ATOM 887 C CA . LYS A 1 113 ? -13.270 0.960 -21.295 1.00 70.31 113 LYS A CA 1
ATOM 888 C C . LYS A 1 113 ? -12.308 2.140 -21.148 1.00 70.31 113 LYS A C 1
ATOM 890 O O . LYS A 1 113 ? -12.531 3.022 -20.328 1.00 70.31 113 LYS A O 1
ATOM 895 N N . LEU A 1 114 ? -11.187 2.084 -21.863 1.00 65.31 114 LEU A N 1
ATOM 896 C CA . LEU A 1 114 ? -10.093 3.054 -21.729 1.00 65.31 114 LEU A CA 1
ATOM 897 C C . LEU A 1 114 ? -10.182 4.203 -22.736 1.00 65.31 114 LEU A C 1
ATOM 899 O O . LEU A 1 114 ? -9.789 5.313 -22.410 1.00 65.31 114 LEU A O 1
ATOM 903 N N . ARG A 1 115 ? -10.683 3.923 -23.944 1.00 63.06 115 ARG A N 1
ATOM 904 C CA . ARG A 1 115 ? -10.883 4.902 -25.033 1.00 63.06 115 ARG A CA 1
ATOM 905 C C . ARG A 1 115 ? -11.966 4.503 -26.048 1.00 63.06 115 ARG A C 1
ATOM 907 O O . ARG A 1 115 ? -12.328 5.308 -26.890 1.00 63.06 115 ARG A O 1
ATOM 914 N N . ALA A 1 116 ? -12.466 3.267 -25.989 1.00 69.19 116 ALA A N 1
ATOM 915 C CA . ALA A 1 116 ? -13.426 2.718 -26.943 1.00 69.19 116 ALA A CA 1
ATOM 916 C C . ALA A 1 116 ? -14.588 2.030 -26.213 1.00 69.19 116 ALA A C 1
ATOM 918 O O . ALA A 1 116 ? -14.477 1.685 -25.033 1.00 69.19 116 ALA A O 1
ATOM 919 N N . ALA A 1 117 ? -15.681 1.778 -26.940 1.00 73.00 117 ALA A N 1
ATOM 920 C CA . ALA A 1 117 ? -16.852 1.061 -26.428 1.00 73.00 117 ALA A CA 1
ATOM 921 C C . ALA A 1 117 ? -16.510 -0.355 -25.921 1.00 73.00 117 ALA A C 1
ATOM 923 O O . ALA A 1 117 ? -17.157 -0.869 -25.004 1.00 73.00 117 ALA A O 1
ATOM 924 N N . ARG A 1 118 ? -15.459 -0.967 -26.482 1.00 75.75 118 ARG A N 1
ATOM 925 C CA . ARG A 1 118 ? -14.947 -2.281 -26.088 1.00 75.75 118 ARG A CA 1
ATOM 926 C C . ARG A 1 118 ? -13.935 -2.164 -24.945 1.00 75.75 118 ARG A C 1
ATOM 928 O O . ARG A 1 118 ? -13.078 -1.280 -24.940 1.00 75.75 118 ARG A O 1
ATOM 935 N N . ALA A 1 119 ? -14.013 -3.087 -23.989 1.00 75.62 119 ALA A N 1
ATOM 936 C CA . ALA A 1 119 ? -13.033 -3.181 -22.916 1.00 75.62 119 ALA A CA 1
ATOM 937 C C . ALA A 1 119 ? -11.648 -3.564 -23.465 1.00 75.62 119 ALA A C 1
ATOM 939 O O . ALA A 1 119 ? -11.525 -4.440 -24.321 1.00 75.62 119 ALA A O 1
ATOM 940 N N . LYS A 1 120 ? -10.608 -2.914 -22.943 1.00 77.12 120 LYS A N 1
ATOM 941 C CA . LYS A 1 120 ? -9.198 -3.197 -23.213 1.00 77.12 120 LYS A CA 1
ATOM 942 C C . LYS A 1 120 ? -8.455 -3.307 -21.884 1.00 77.12 120 LYS A C 1
ATOM 944 O O . LYS A 1 120 ? -8.777 -2.595 -20.934 1.00 77.12 120 LYS A O 1
ATOM 949 N N . SER A 1 121 ? -7.465 -4.190 -21.819 1.00 76.38 121 SER A N 1
ATOM 950 C CA . SER A 1 121 ? -6.521 -4.244 -20.706 1.00 76.38 121 SER A CA 1
ATOM 951 C C . SER A 1 121 ? -5.167 -3.722 -21.168 1.00 76.38 121 SER A C 1
ATOM 953 O O . SER A 1 121 ? -4.685 -4.099 -22.234 1.00 76.38 121 SER A O 1
ATOM 955 N N . MET A 1 122 ? -4.603 -2.795 -20.402 1.00 72.19 122 MET A N 1
ATOM 956 C CA . MET A 1 122 ? -3.244 -2.296 -20.564 1.00 72.19 122 MET A CA 1
ATOM 957 C C . MET A 1 122 ? -2.437 -2.755 -19.357 1.00 72.19 122 MET A C 1
ATOM 959 O O . MET A 1 122 ? -2.875 -2.568 -18.222 1.00 72.19 122 MET A O 1
ATOM 963 N N . LYS A 1 123 ? -1.287 -3.367 -19.619 1.00 77.69 123 LYS A N 1
ATOM 964 C CA . LYS A 1 123 ? -0.347 -3.834 -18.606 1.00 77.69 123 LYS A CA 1
ATOM 965 C C . LYS A 1 123 ? 0.915 -2.984 -18.718 1.00 77.69 123 LYS A C 1
ATOM 967 O O . LYS A 1 123 ? 1.488 -2.894 -19.799 1.00 77.69 123 LYS A O 1
ATOM 972 N N . PHE A 1 124 ? 1.306 -2.357 -17.619 1.00 70.81 124 PHE A N 1
ATOM 973 C CA . PHE A 1 124 ? 2.558 -1.624 -17.471 1.00 70.81 124 PHE A CA 1
ATOM 974 C C . PHE A 1 124 ? 3.414 -2.422 -16.496 1.00 70.81 124 PHE A C 1
ATOM 976 O O . PHE A 1 124 ? 2.979 -2.677 -15.375 1.00 70.81 124 PHE A O 1
ATOM 983 N N . VAL A 1 125 ? 4.582 -2.870 -16.935 1.00 73.31 125 VAL A N 1
ATOM 984 C CA . VAL A 1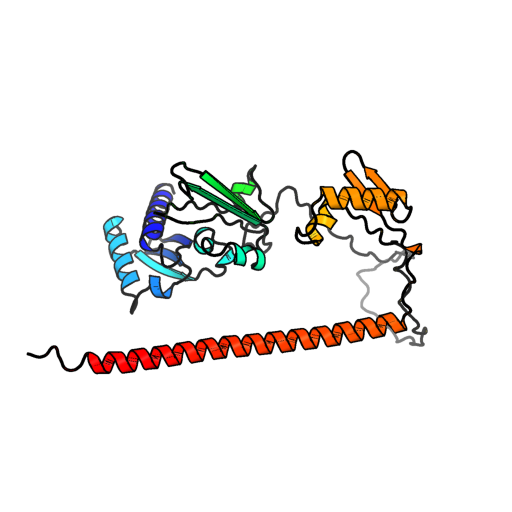 125 ? 5.520 -3.637 -16.110 1.00 73.31 125 VAL A CA 1
ATOM 985 C C . VAL A 1 125 ? 6.814 -2.865 -16.074 1.00 73.31 125 VAL A C 1
ATOM 987 O O . VAL A 1 125 ? 7.249 -2.386 -17.120 1.00 73.31 125 VAL A O 1
ATOM 990 N N . ASP A 1 126 ? 7.409 -2.775 -14.897 1.00 69.75 126 ASP A N 1
ATOM 991 C CA . ASP A 1 126 ? 8.758 -2.262 -14.745 1.00 69.75 126 ASP A CA 1
ATOM 992 C C . ASP A 1 126 ? 9.485 -3.015 -13.624 1.00 69.75 126 ASP A C 1
ATOM 994 O O . ASP A 1 126 ? 8.871 -3.364 -12.616 1.00 69.75 126 ASP A O 1
ATOM 998 N N . GLY A 1 127 ? 10.771 -3.302 -13.808 1.00 77.44 127 GLY A N 1
ATOM 999 C CA . GLY A 1 127 ? 11.583 -4.118 -12.901 1.00 77.44 127 GLY A CA 1
ATOM 1000 C C . GLY A 1 127 ? 11.257 -5.623 -12.880 1.00 77.44 127 GLY A C 1
ATOM 1001 O O . GLY A 1 127 ? 10.706 -6.194 -13.824 1.00 77.44 127 GLY A O 1
ATOM 1002 N N . PHE A 1 128 ? 11.652 -6.285 -11.793 1.00 80.12 128 PHE A N 1
ATOM 1003 C CA . PHE A 1 128 ? 11.555 -7.727 -11.573 1.00 80.12 128 PHE A CA 1
ATOM 1004 C C . PHE A 1 128 ? 10.208 -8.118 -10.948 1.00 80.12 128 PHE A C 1
ATOM 1006 O O . PHE A 1 128 ? 9.856 -7.645 -9.871 1.00 80.12 128 PHE A O 1
ATOM 1013 N N . MET A 1 129 ? 9.458 -9.012 -11.604 1.00 78.38 129 MET A N 1
ATOM 1014 C CA . MET A 1 129 ? 8.160 -9.506 -11.129 1.00 78.38 129 MET A CA 1
ATOM 1015 C C . MET A 1 129 ? 8.084 -11.034 -11.209 1.00 78.38 129 MET A C 1
ATOM 1017 O O . MET A 1 129 ? 8.382 -11.619 -12.248 1.00 78.38 129 MET A O 1
ATOM 1021 N N . ILE A 1 130 ? 7.627 -11.667 -10.124 1.00 84.75 130 ILE A N 1
ATOM 1022 C CA . ILE A 1 130 ? 7.465 -13.123 -10.011 1.00 84.75 130 ILE A CA 1
ATOM 1023 C C . ILE A 1 130 ? 5.991 -13.498 -10.217 1.00 84.75 130 ILE A C 1
ATOM 1025 O O . ILE A 1 130 ? 5.113 -12.977 -9.531 1.00 84.75 130 ILE A O 1
ATOM 1029 N N . HIS A 1 131 ? 5.714 -14.456 -11.109 1.00 83.81 131 HIS A N 1
ATOM 1030 C CA . HIS A 1 131 ? 4.346 -14.913 -11.428 1.00 83.81 131 HIS A CA 1
ATOM 1031 C C . HIS A 1 131 ? 4.030 -16.350 -10.994 1.00 83.81 131 HIS A C 1
ATOM 1033 O O . HIS A 1 131 ? 2.898 -16.795 -11.185 1.00 83.81 131 HIS A O 1
ATOM 1039 N N . SER A 1 132 ? 4.989 -17.097 -10.429 1.00 85.25 132 SER A N 1
ATOM 1040 C CA . SER A 1 132 ? 4.796 -18.509 -10.052 1.00 85.25 132 SER A CA 1
ATOM 1041 C C . SER A 1 132 ? 5.374 -18.862 -8.670 1.00 85.25 132 SER A C 1
ATOM 1043 O O . SER A 1 132 ? 6.282 -18.201 -8.169 1.00 85.25 132 SER A O 1
ATOM 1045 N N . GLY A 1 133 ? 4.821 -19.908 -8.044 1.00 88.50 133 GLY A N 1
ATOM 1046 C CA . GLY A 1 133 ? 5.315 -20.477 -6.786 1.00 88.50 133 GLY A CA 1
ATOM 1047 C C . GLY A 1 133 ? 4.838 -19.785 -5.501 1.00 88.50 133 GLY A C 1
ATOM 1048 O O . GLY A 1 133 ? 4.030 -18.856 -5.509 1.00 88.50 133 GLY A O 1
ATOM 1049 N N . GLN A 1 134 ? 5.354 -20.267 -4.366 1.00 84.44 134 GLN A N 1
ATOM 1050 C CA . GLN A 1 134 ? 5.129 -19.665 -3.046 1.00 84.44 134 GLN A CA 1
ATOM 1051 C C . GLN A 1 134 ? 5.660 -18.219 -2.919 1.00 84.44 134 GLN A C 1
ATOM 1053 O O . GLN A 1 134 ? 4.978 -17.429 -2.261 1.00 84.44 134 GLN A O 1
ATOM 1058 N N . PRO A 1 135 ? 6.772 -17.814 -3.578 1.00 84.56 135 PRO A N 1
ATOM 1059 C CA . PRO A 1 135 ? 7.280 -16.444 -3.488 1.00 84.56 135 PRO A CA 1
ATOM 1060 C C . PRO A 1 135 ? 6.268 -15.356 -3.871 1.00 84.56 135 PRO A C 1
ATOM 1062 O O . PRO A 1 135 ? 6.328 -14.268 -3.312 1.00 84.56 135 PRO A O 1
ATOM 1065 N N . ILE A 1 136 ? 5.276 -15.633 -4.729 1.00 82.81 136 ILE A N 1
ATOM 1066 C CA . ILE A 1 136 ? 4.222 -14.646 -5.034 1.00 82.81 136 ILE A CA 1
ATOM 1067 C C . ILE A 1 136 ? 3.497 -14.205 -3.760 1.00 82.81 136 ILE A C 1
ATOM 1069 O O . ILE A 1 136 ? 3.270 -13.022 -3.548 1.00 82.81 136 ILE A O 1
ATOM 1073 N N . ARG A 1 137 ? 3.114 -15.158 -2.905 1.00 81.06 137 ARG A N 1
ATOM 1074 C CA . ARG A 1 137 ? 2.307 -14.873 -1.709 1.00 81.06 137 ARG A CA 1
ATOM 1075 C C . ARG A 1 137 ? 3.093 -14.119 -0.649 1.00 81.06 137 ARG A C 1
ATOM 1077 O O . ARG A 1 137 ? 2.496 -13.401 0.149 1.00 81.06 137 ARG A O 1
ATOM 1084 N N . ASP A 1 138 ? 4.403 -14.323 -0.641 1.00 81.00 138 ASP A N 1
ATOM 1085 C CA . ASP A 1 138 ? 5.282 -13.784 0.380 1.00 81.00 138 ASP A CA 1
ATOM 1086 C C . ASP A 1 138 ? 5.818 -12.402 -0.043 1.00 81.00 138 ASP A C 1
ATOM 1088 O O . ASP A 1 138 ? 5.838 -11.493 0.783 1.00 81.00 138 ASP A O 1
ATOM 1092 N N . TYR A 1 139 ? 6.173 -12.206 -1.321 1.00 75.75 139 TYR A N 1
ATOM 1093 C CA . TYR A 1 139 ? 6.813 -10.982 -1.832 1.00 75.75 139 TYR A CA 1
ATOM 1094 C C . TYR A 1 139 ? 5.893 -10.037 -2.609 1.00 75.75 139 TYR A C 1
ATOM 1096 O O . TYR A 1 139 ? 6.163 -8.839 -2.665 1.00 75.75 139 TYR A O 1
ATOM 1104 N N . VAL A 1 140 ? 4.815 -10.526 -3.227 1.00 74.19 140 VAL A N 1
ATOM 1105 C CA . VAL A 1 140 ? 3.962 -9.690 -4.088 1.00 74.19 140 VAL A CA 1
ATOM 1106 C C . VAL A 1 140 ? 2.713 -9.260 -3.325 1.00 74.19 140 VAL A C 1
ATOM 1108 O O . VAL A 1 140 ? 1.892 -10.086 -2.925 1.00 74.19 140 VAL A O 1
ATOM 1111 N N . ASP A 1 141 ? 2.534 -7.948 -3.145 1.00 70.31 141 ASP A N 1
ATOM 1112 C CA . ASP A 1 141 ? 1.354 -7.400 -2.476 1.00 70.31 141 ASP A CA 1
ATOM 1113 C C . ASP A 1 141 ? 0.274 -7.041 -3.503 1.00 70.31 141 ASP A C 1
ATOM 1115 O O . ASP A 1 141 ? 0.415 -6.112 -4.301 1.00 70.31 141 ASP A O 1
ATOM 1119 N N . THR A 1 142 ? -0.826 -7.798 -3.497 1.00 70.50 142 THR A N 1
ATOM 1120 C CA . THR A 1 142 ? -1.882 -7.670 -4.507 1.00 70.50 142 THR A CA 1
ATOM 1121 C C . THR A 1 142 ? -3.076 -6.857 -3.988 1.00 70.50 142 THR A C 1
ATOM 1123 O O . THR A 1 142 ? -3.687 -7.185 -2.976 1.00 70.50 142 THR A O 1
ATOM 1126 N N . ALA A 1 143 ? -3.486 -5.832 -4.732 1.00 64.81 143 ALA A N 1
ATOM 1127 C CA . ALA A 1 143 ? -4.613 -4.951 -4.492 1.00 64.81 143 ALA A CA 1
ATOM 1128 C C . ALA A 1 143 ? -5.369 -4.705 -5.807 1.00 64.81 143 ALA A C 1
ATOM 1130 O O . ALA A 1 143 ? -4.797 -4.305 -6.818 1.00 64.81 143 ALA A O 1
ATOM 1131 N N . VAL A 1 144 ? -6.685 -4.923 -5.780 1.00 67.50 144 VAL A N 1
ATOM 1132 C CA . VAL A 1 144 ? -7.597 -4.581 -6.878 1.00 67.50 144 VAL A CA 1
ATOM 1133 C C . VAL A 1 144 ? -8.493 -3.442 -6.409 1.00 67.50 144 VAL A C 1
ATOM 1135 O O . VAL A 1 144 ? -8.981 -3.437 -5.272 1.00 67.50 144 VAL A O 1
ATOM 1138 N N . ARG A 1 145 ? -8.695 -2.449 -7.274 1.00 62.22 145 ARG A N 1
ATOM 1139 C CA . ARG A 1 145 ? -9.609 -1.330 -7.038 1.00 62.22 145 ARG A CA 1
ATOM 1140 C C . ARG A 1 145 ? -10.505 -1.144 -8.249 1.00 62.22 145 ARG A C 1
ATOM 1142 O O . ARG A 1 145 ? -10.036 -1.092 -9.385 1.00 62.22 145 ARG A O 1
ATOM 1149 N N . HIS A 1 146 ? -11.801 -1.044 -7.987 1.00 61.94 146 HIS A N 1
ATOM 1150 C CA . HIS A 1 146 ? -12.785 -0.671 -8.988 1.00 61.94 146 HIS A CA 1
ATOM 1151 C C . HIS A 1 146 ? -12.977 0.836 -8.912 1.00 61.94 146 HIS A C 1
ATOM 1153 O O . HIS A 1 146 ? -13.146 1.385 -7.828 1.00 61.94 146 HIS A O 1
ATOM 1159 N N . VAL A 1 147 ? -12.933 1.497 -10.060 1.00 59.34 147 VAL A N 1
ATOM 1160 C CA . VAL A 1 147 ? -13.099 2.945 -10.150 1.00 59.34 147 VAL A CA 1
ATOM 1161 C C . VAL A 1 147 ? -14.209 3.219 -11.146 1.00 59.34 147 VAL A C 1
ATOM 1163 O O . VAL A 1 147 ? -14.212 2.641 -12.240 1.00 59.34 147 VAL A O 1
ATOM 1166 N N . MET A 1 148 ? -15.104 4.143 -10.808 1.00 60.22 148 MET A N 1
ATOM 1167 C CA . MET A 1 148 ? -15.929 4.836 -11.798 1.00 60.22 148 MET A CA 1
ATOM 1168 C C . MET A 1 148 ? -15.028 5.842 -12.553 1.00 60.22 148 MET A C 1
ATOM 1170 O O . MET A 1 148 ? -15.138 7.036 -12.358 1.00 60.22 148 MET A O 1
ATOM 1174 N N . LEU A 1 149 ? -14.080 5.289 -13.338 1.00 53.56 149 LEU A N 1
ATOM 1175 C CA . LEU A 1 149 ? -12.931 5.873 -14.076 1.00 53.56 149 LEU A CA 1
ATOM 1176 C C . LEU A 1 149 ? -11.998 6.865 -13.312 1.00 53.56 149 LEU A C 1
ATOM 1178 O O . LEU A 1 149 ? -12.466 7.872 -12.821 1.00 53.56 149 LEU A O 1
ATOM 1182 N N . ARG A 1 150 ? -10.651 6.745 -13.269 1.00 38.75 150 ARG A N 1
ATOM 1183 C CA . ARG A 1 150 ? -9.693 5.620 -13.473 1.00 38.75 150 ARG A CA 1
ATOM 1184 C C . ARG A 1 150 ? -8.264 6.112 -13.076 1.00 38.75 150 ARG A C 1
ATOM 1186 O O . ARG A 1 150 ? -7.910 7.187 -13.525 1.00 38.75 150 ARG A O 1
ATOM 1193 N N . GLN A 1 151 ? -7.366 5.439 -12.334 1.00 39.25 151 GLN A N 1
ATOM 1194 C CA . GLN A 1 151 ? -6.819 4.065 -12.437 1.00 39.25 151 GLN A CA 1
ATOM 1195 C C . GLN A 1 151 ? -6.066 3.647 -11.134 1.00 39.25 151 GLN A C 1
ATOM 1197 O O . GLN A 1 151 ? -5.645 4.513 -10.378 1.00 39.25 151 GLN A O 1
ATOM 1202 N N . GLY A 1 152 ? -5.865 2.335 -10.893 1.00 47.12 152 GLY A N 1
ATOM 1203 C CA . GLY A 1 152 ? -5.142 1.767 -9.730 1.00 47.12 152 GLY A CA 1
ATOM 1204 C C . GLY A 1 152 ? -4.100 0.688 -10.100 1.00 47.12 152 GLY A C 1
ATOM 1205 O O . GLY A 1 152 ? -4.033 0.282 -11.259 1.00 47.12 152 GLY A O 1
ATOM 1206 N N . VAL A 1 153 ? -3.271 0.263 -9.130 1.00 41.72 153 VAL A N 1
ATOM 1207 C CA . VAL A 1 153 ? -1.966 -0.424 -9.306 1.00 41.72 153 VAL A CA 1
ATOM 1208 C C . VAL A 1 153 ? -1.674 -1.495 -8.230 1.00 41.72 153 VAL A C 1
ATOM 1210 O O . VAL A 1 153 ? -2.153 -1.393 -7.104 1.00 41.72 153 VAL A O 1
ATOM 1213 N N . LEU A 1 154 ? -0.821 -2.472 -8.579 1.00 43.34 154 LEU A N 1
ATOM 1214 C CA . LEU A 1 154 ? -0.133 -3.431 -7.708 1.00 43.34 154 LEU A CA 1
ATOM 1215 C C . LEU A 1 154 ? 1.292 -3.014 -7.319 1.00 43.34 154 LEU A C 1
ATOM 1217 O O . LEU A 1 154 ? 2.030 -2.495 -8.154 1.00 43.34 154 LEU A O 1
ATOM 1221 N N . GLY A 1 155 ? 1.697 -3.293 -6.077 1.00 36.34 155 GLY A N 1
ATOM 1222 C CA . GLY A 1 155 ? 3.070 -3.100 -5.592 1.00 36.34 155 GLY A CA 1
ATOM 1223 C C . GLY A 1 155 ? 3.765 -4.433 -5.298 1.00 36.34 155 GLY A C 1
ATOM 1224 O O . GLY A 1 155 ? 3.115 -5.402 -4.918 1.00 36.34 155 GLY A O 1
ATOM 1225 N N . ILE A 1 156 ? 5.086 -4.489 -5.458 1.00 36.53 156 ILE A N 1
ATOM 1226 C CA . ILE A 1 156 ? 5.932 -5.599 -4.982 1.00 36.53 156 ILE A CA 1
ATOM 1227 C C . ILE A 1 156 ? 6.594 -5.161 -3.671 1.00 36.53 156 ILE A C 1
ATOM 1229 O O . ILE A 1 156 ? 6.802 -3.969 -3.462 1.00 36.53 156 ILE A O 1
ATOM 1233 N N . LYS A 1 157 ? 6.896 -6.095 -2.766 1.00 42.03 157 LYS A N 1
ATOM 1234 C CA . LYS A 1 157 ? 7.764 -5.852 -1.608 1.00 42.03 157 LYS A CA 1
ATOM 1235 C C . LYS A 1 157 ? 9.121 -6.494 -1.850 1.00 42.03 157 LYS A C 1
ATOM 1237 O O . LYS A 1 157 ? 9.195 -7.689 -2.135 1.00 42.03 157 LYS A O 1
ATOM 1242 N N . ASP A 1 158 ? 10.175 -5.710 -1.673 1.00 38.16 158 ASP A N 1
ATOM 1243 C CA . ASP A 1 158 ? 11.549 -6.190 -1.799 1.00 38.16 158 ASP A CA 1
ATOM 1244 C C . ASP A 1 158 ? 11.990 -6.996 -0.586 1.00 38.16 158 ASP A C 1
ATOM 1246 O O . ASP A 1 158 ? 11.467 -6.844 0.518 1.00 38.16 158 ASP A O 1
ATOM 1250 N N . TRP A 1 159 ? 12.975 -7.866 -0.799 1.00 41.31 159 TRP A N 1
ATOM 1251 C CA . TRP A 1 159 ? 13.645 -8.582 0.277 1.00 41.31 159 TRP A CA 1
ATOM 1252 C C . TRP A 1 159 ? 14.445 -7.602 1.148 1.00 41.31 159 TRP A C 1
ATOM 1254 O O . TRP A 1 159 ? 15.299 -6.876 0.648 1.00 41.31 159 TRP A O 1
ATOM 1264 N N . ASP A 1 160 ? 14.178 -7.600 2.456 1.00 51.44 160 ASP A N 1
ATOM 1265 C CA . ASP A 1 160 ? 14.901 -6.797 3.445 1.00 51.44 160 ASP A CA 1
ATOM 1266 C C . ASP A 1 160 ? 15.407 -7.722 4.568 1.00 51.44 160 ASP A C 1
ATOM 1268 O O . ASP A 1 160 ? 14.585 -8.348 5.252 1.00 51.44 160 ASP A O 1
ATOM 1272 N N . PRO A 1 161 ? 16.730 -7.801 4.809 1.00 52.84 161 PRO A N 1
ATOM 1273 C CA . PRO A 1 161 ? 17.319 -8.669 5.830 1.00 52.84 161 PRO A CA 1
ATOM 1274 C C . PRO A 1 161 ? 16.881 -8.309 7.259 1.00 52.84 161 PRO A C 1
ATOM 1276 O O . PRO A 1 161 ? 16.944 -9.149 8.157 1.00 52.84 161 PRO A O 1
ATOM 1279 N N . THR A 1 162 ? 16.379 -7.090 7.492 1.00 59.78 162 THR A N 1
ATOM 1280 C CA . THR A 1 162 ? 15.862 -6.662 8.801 1.00 59.78 162 THR A CA 1
ATOM 1281 C C . THR A 1 162 ? 14.377 -6.993 9.009 1.00 59.78 162 THR A C 1
ATOM 1283 O O . THR A 1 162 ? 13.885 -6.969 10.142 1.00 59.78 162 THR A O 1
ATOM 1286 N N . GLY A 1 163 ? 13.657 -7.366 7.943 1.00 55.41 163 GLY A N 1
ATOM 1287 C CA . GLY A 1 163 ? 12.247 -7.762 7.978 1.00 55.41 163 GLY A CA 1
ATOM 1288 C C . GLY A 1 163 ? 11.266 -6.637 8.320 1.00 55.41 163 GLY A C 1
ATOM 1289 O O . GLY A 1 163 ? 10.146 -6.926 8.745 1.00 55.41 163 GLY A O 1
ATOM 1290 N N . LYS A 1 164 ? 11.677 -5.368 8.195 1.00 63.03 164 LYS A N 1
ATOM 1291 C CA . LYS A 1 164 ? 10.812 -4.200 8.434 1.00 63.03 164 LYS A CA 1
ATOM 1292 C C . LYS A 1 164 ? 10.073 -3.776 7.164 1.00 63.03 164 LYS A C 1
ATOM 1294 O O . LYS A 1 164 ? 8.961 -3.258 7.247 1.00 63.03 164 LYS A O 1
ATOM 1299 N N . ILE A 1 165 ? 10.699 -3.988 6.010 1.00 60.81 165 ILE A N 1
ATOM 1300 C CA . ILE A 1 165 ? 10.278 -3.480 4.696 1.00 60.81 165 ILE A CA 1
ATOM 1301 C C . ILE A 1 165 ? 9.704 -4.614 3.828 1.00 60.81 165 ILE A C 1
ATOM 1303 O O . ILE A 1 165 ? 8.778 -4.383 3.049 1.00 60.81 165 ILE A O 1
ATOM 1307 N N . GLY A 1 166 ? 10.142 -5.858 4.047 1.00 65.44 166 GLY A N 1
ATOM 1308 C CA . GLY A 1 166 ? 9.656 -7.022 3.312 1.00 65.44 166 GLY A CA 1
ATOM 1309 C C . GLY A 1 166 ? 9.919 -8.368 3.994 1.00 65.44 166 GLY A C 1
ATOM 1310 O O . GLY A 1 166 ? 10.183 -8.419 5.200 1.00 65.44 166 GLY A O 1
ATOM 1311 N N . PRO A 1 167 ? 9.775 -9.483 3.258 1.00 68.12 167 PRO A N 1
ATOM 1312 C CA . PRO A 1 167 ? 9.854 -10.826 3.826 1.00 68.12 167 PRO A CA 1
ATOM 1313 C C . PRO A 1 167 ? 11.268 -11.144 4.311 1.00 68.12 167 PRO A C 1
ATOM 1315 O O . PRO A 1 167 ? 12.239 -10.881 3.612 1.00 68.12 167 PRO A O 1
ATOM 1318 N N . LYS A 1 168 ? 11.382 -11.767 5.492 1.00 69.31 168 LYS A N 1
ATOM 1319 C CA . LYS A 1 168 ? 12.682 -12.167 6.068 1.00 69.31 168 LYS A CA 1
ATOM 1320 C C . LYS A 1 168 ? 13.369 -13.296 5.301 1.00 69.31 168 LYS A C 1
ATOM 1322 O O . LYS A 1 168 ? 14.592 -13.382 5.289 1.00 69.31 168 LYS A O 1
ATOM 1327 N N . LYS A 1 169 ? 12.585 -14.205 4.719 1.00 76.69 169 LYS A N 1
ATOM 1328 C CA . LYS A 1 169 ? 13.120 -15.310 3.914 1.00 76.69 169 LYS A CA 1
ATOM 1329 C C . LYS A 1 169 ? 13.698 -14.716 2.635 1.00 76.69 169 LYS A C 1
ATOM 1331 O O . LYS A 1 169 ? 13.117 -13.754 2.152 1.00 76.69 169 LYS A O 1
ATOM 1336 N N . SER A 1 170 ? 14.821 -15.228 2.140 1.00 78.81 170 SER A N 1
ATOM 1337 C CA . SER A 1 170 ? 15.354 -14.895 0.814 1.00 78.81 170 SER A CA 1
ATOM 1338 C C . SER A 1 170 ? 14.631 -15.698 -0.267 1.00 78.81 170 SER A C 1
ATOM 1340 O O . SER A 1 170 ? 13.958 -16.694 0.028 1.00 78.81 170 SER A O 1
ATOM 1342 N N . LEU A 1 171 ? 14.748 -15.249 -1.521 1.00 82.19 171 LEU A N 1
ATOM 1343 C CA . LEU A 1 171 ? 14.232 -16.013 -2.649 1.00 82.19 171 LEU A CA 1
ATOM 1344 C C . LEU A 1 171 ? 14.957 -17.363 -2.704 1.00 82.19 171 LEU A C 1
ATOM 1346 O O . LEU A 1 171 ? 16.163 -17.405 -2.455 1.00 82.19 171 LEU A O 1
ATOM 1350 N N . PRO A 1 172 ? 14.247 -18.454 -3.033 1.00 81.75 172 PRO A N 1
ATOM 1351 C CA . PRO A 1 172 ? 14.829 -19.795 -3.027 1.00 81.75 172 PRO A CA 1
ATOM 1352 C C . PRO A 1 172 ? 15.990 -19.943 -4.021 1.00 81.75 172 PRO A C 1
ATOM 1354 O O . PRO A 1 172 ? 16.863 -20.777 -3.807 1.00 81.75 172 PRO A O 1
ATOM 1357 N N . ASP A 1 173 ? 16.015 -19.109 -5.062 1.00 84.00 173 ASP A N 1
ATOM 1358 C CA . ASP A 1 173 ? 17.018 -19.155 -6.128 1.00 84.00 173 ASP A CA 1
ATOM 1359 C C . ASP A 1 173 ? 18.258 -18.292 -5.820 1.00 84.00 173 ASP A C 1
ATOM 1361 O O . ASP A 1 173 ? 19.273 -18.395 -6.507 1.00 84.00 173 ASP A O 1
ATOM 1365 N N . VAL A 1 174 ? 18.198 -17.429 -4.796 1.00 81.12 174 VAL A N 1
ATOM 1366 C CA . VAL A 1 174 ? 19.299 -16.525 -4.434 1.00 81.12 174 VAL A CA 1
ATOM 1367 C C . VAL A 1 174 ? 20.205 -17.215 -3.418 1.00 81.12 174 VAL A C 1
ATOM 1369 O O . VAL A 1 174 ? 19.891 -17.293 -2.229 1.00 81.12 174 VAL A O 1
ATOM 1372 N N . VAL A 1 175 ? 21.346 -17.711 -3.901 1.00 83.44 175 VAL A N 1
ATOM 1373 C CA . VAL A 1 175 ? 22.406 -18.306 -3.079 1.00 83.44 175 VAL A CA 1
ATOM 1374 C C . VAL A 1 175 ? 23.452 -17.240 -2.759 1.00 83.44 175 VAL A C 1
ATOM 1376 O O . VAL A 1 175 ? 24.123 -16.736 -3.656 1.00 83.44 175 VAL A O 1
ATOM 1379 N N . ASN A 1 176 ? 23.623 -16.924 -1.475 1.00 81.75 176 ASN A N 1
ATOM 1380 C CA . ASN A 1 176 ? 24.686 -16.028 -1.022 1.00 81.75 176 ASN A CA 1
ATOM 1381 C C . ASN A 1 176 ? 25.963 -16.837 -0.780 1.00 81.75 176 ASN A C 1
ATOM 1383 O O . ASN A 1 176 ? 26.046 -17.595 0.187 1.00 81.75 176 ASN A O 1
ATOM 1387 N N . ILE A 1 177 ? 26.949 -16.672 -1.660 1.00 88.62 177 ILE A N 1
ATOM 1388 C CA . ILE A 1 177 ? 28.280 -17.263 -1.504 1.00 88.62 177 ILE A CA 1
ATOM 1389 C C . ILE A 1 177 ? 29.116 -16.288 -0.677 1.00 88.62 177 ILE A C 1
ATOM 1391 O O . ILE A 1 177 ? 29.308 -15.144 -1.079 1.00 88.62 177 ILE A O 1
ATOM 1395 N N . MET A 1 178 ? 29.576 -16.724 0.495 1.00 85.44 178 MET A N 1
ATOM 1396 C CA . MET A 1 178 ? 30.475 -15.919 1.320 1.00 85.44 178 MET A CA 1
ATOM 1397 C C . MET A 1 178 ? 31.888 -15.991 0.751 1.00 85.44 178 MET A C 1
ATOM 1399 O O . MET A 1 178 ? 32.359 -17.075 0.404 1.00 85.44 178 MET A O 1
ATOM 1403 N N . GLU A 1 179 ? 32.557 -14.845 0.676 1.00 88.31 179 GLU A N 1
ATOM 1404 C CA . GLU A 1 179 ? 33.963 -14.806 0.293 1.00 88.31 179 GLU A CA 1
ATOM 1405 C C . GLU A 1 179 ? 34.804 -15.551 1.340 1.00 88.31 179 GLU A C 1
ATOM 1407 O O . GLU A 1 179 ? 34.546 -15.427 2.546 1.00 88.31 179 GLU A O 1
ATOM 1412 N N . PRO A 1 180 ? 35.773 -16.372 0.901 1.00 88.75 180 PRO A N 1
ATOM 1413 C CA . PRO A 1 180 ? 36.642 -17.083 1.820 1.00 88.75 180 PRO A CA 1
ATOM 1414 C C . PRO A 1 180 ? 37.431 -16.069 2.645 1.00 88.75 180 PRO A C 1
ATOM 1416 O O . PRO A 1 180 ? 37.928 -15.072 2.124 1.00 88.75 180 PRO A O 1
ATOM 1419 N N . LYS A 1 181 ? 37.555 -16.332 3.946 1.00 87.94 181 LYS A N 1
ATOM 1420 C CA . LYS A 1 181 ? 38.425 -15.532 4.804 1.00 87.94 181 LYS A CA 1
ATOM 1421 C C . LYS A 1 181 ? 39.858 -15.666 4.287 1.00 87.94 181 LYS A C 1
ATOM 1423 O O . LYS A 1 181 ? 40.321 -16.784 4.074 1.00 87.94 181 LYS A O 1
ATOM 1428 N N . GLU A 1 182 ? 40.549 -14.545 4.105 1.00 82.00 182 GLU A N 1
ATOM 1429 C CA . GLU A 1 182 ? 41.974 -14.558 3.781 1.00 82.00 182 GLU A CA 1
ATOM 1430 C C . GLU A 1 182 ? 42.743 -15.141 4.971 1.00 82.00 182 GLU A C 1
ATOM 1432 O O . GLU A 1 182 ? 42.913 -14.505 6.014 1.00 82.00 182 GLU A O 1
ATOM 1437 N N . GLU A 1 183 ? 43.147 -16.400 4.840 1.00 80.94 183 GLU A N 1
ATOM 1438 C CA . GLU A 1 183 ? 44.051 -17.043 5.780 1.00 80.94 183 GLU A CA 1
ATOM 1439 C C . GLU A 1 183 ? 45.489 -16.699 5.370 1.00 80.94 183 GLU A C 1
ATOM 1441 O O . GLU A 1 183 ? 45.860 -16.904 4.208 1.00 80.94 183 GLU A O 1
ATOM 1446 N N . PRO A 1 184 ? 46.315 -16.146 6.280 1.00 80.44 184 PRO A N 1
ATOM 1447 C CA . PRO A 1 184 ? 47.711 -15.884 5.971 1.00 80.44 184 PRO A CA 1
ATOM 1448 C C . PRO A 1 184 ? 48.409 -17.205 5.635 1.00 80.44 184 PRO A C 1
ATOM 1450 O O . PRO A 1 184 ? 48.232 -18.206 6.330 1.00 80.44 184 PRO A O 1
ATOM 1453 N N . LEU A 1 185 ? 49.212 -17.211 4.568 1.00 76.06 185 LEU A N 1
ATOM 1454 C CA . LEU A 1 185 ? 49.965 -18.395 4.162 1.00 76.06 185 LEU A CA 1
ATOM 1455 C C . LEU A 1 185 ? 50.872 -18.847 5.312 1.00 76.06 185 LEU A C 1
ATOM 1457 O O . LEU A 1 185 ? 51.782 -18.122 5.721 1.00 76.06 185 LEU A O 1
ATOM 1461 N N . ILE A 1 186 ? 50.634 -20.058 5.816 1.00 75.25 186 ILE A N 1
ATOM 1462 C CA . ILE A 1 186 ? 51.482 -20.683 6.830 1.00 75.25 186 ILE A CA 1
ATOM 1463 C C . ILE A 1 186 ? 52.801 -21.051 6.147 1.00 75.25 186 ILE A C 1
ATOM 1465 O O . ILE A 1 186 ? 52.911 -22.072 5.472 1.00 75.25 186 ILE A O 1
ATOM 1469 N N . THR A 1 187 ? 53.805 -20.188 6.280 1.00 76.50 187 THR A N 1
ATOM 1470 C CA . THR A 1 187 ? 55.141 -20.407 5.709 1.00 76.50 187 THR A CA 1
ATOM 1471 C C . THR A 1 187 ? 55.974 -21.380 6.539 1.00 76.50 187 THR A C 1
ATOM 1473 O O . THR A 1 187 ? 56.872 -22.022 5.997 1.00 76.50 187 THR A O 1
ATOM 1476 N N . GLN A 1 188 ? 55.683 -21.512 7.839 1.00 79.06 188 GLN A N 1
ATOM 1477 C CA . GLN A 1 188 ? 56.380 -22.411 8.759 1.00 79.06 188 GLN A CA 1
ATOM 1478 C C . GLN A 1 188 ? 55.416 -23.003 9.800 1.00 79.06 188 GLN A C 1
ATOM 1480 O O . GLN A 1 188 ? 54.476 -22.319 10.206 1.00 79.06 188 GLN A O 1
ATOM 1485 N N . PRO A 1 189 ? 55.640 -24.250 10.259 1.00 79.62 189 PRO A N 1
ATOM 1486 C CA . PRO A 1 189 ? 54.841 -24.844 11.325 1.00 79.62 189 PRO A CA 1
ATOM 1487 C C . PRO A 1 189 ? 55.065 -24.085 12.640 1.00 79.62 189 PRO A C 1
ATOM 1489 O O . PRO A 1 189 ? 56.153 -24.121 13.211 1.00 79.62 189 PRO A O 1
ATOM 1492 N N . THR A 1 190 ? 54.031 -23.403 13.131 1.00 79.12 190 THR A N 1
ATOM 1493 C CA . THR A 1 190 ? 54.030 -22.719 14.430 1.00 79.12 190 THR A CA 1
ATOM 1494 C C . THR A 1 190 ? 53.245 -23.528 15.458 1.00 79.12 190 THR A C 1
ATOM 1496 O O . THR A 1 190 ? 52.119 -23.945 15.197 1.00 79.12 190 THR A O 1
ATOM 1499 N N . SER A 1 191 ? 53.819 -23.734 16.643 1.00 78.81 191 SER A N 1
ATOM 1500 C CA . SER A 1 191 ? 53.115 -24.283 17.806 1.00 78.81 191 SER A CA 1
ATOM 1501 C C . SER A 1 191 ? 52.631 -23.140 18.704 1.00 78.81 191 SER A C 1
ATOM 1503 O O . SER A 1 191 ? 53.455 -22.431 19.284 1.00 78.81 191 SER A O 1
ATOM 1505 N N . GLU A 1 192 ? 51.316 -22.956 18.832 1.00 72.38 192 GLU A N 1
ATOM 1506 C CA . GLU A 1 192 ? 50.727 -22.023 19.801 1.00 72.38 192 GLU A CA 1
ATOM 1507 C C . GLU A 1 192 ? 50.482 -22.737 21.142 1.00 72.38 192 GLU A C 1
ATOM 1509 O O . GLU A 1 192 ? 49.582 -23.566 21.270 1.00 72.38 192 GLU A O 1
ATOM 1514 N N . ASP A 1 193 ? 51.292 -22.418 22.157 1.00 76.69 193 ASP A N 1
ATOM 1515 C CA . ASP A 1 193 ? 51.083 -22.878 23.534 1.00 76.69 193 ASP A CA 1
ATOM 1516 C C . ASP A 1 193 ? 50.138 -21.921 24.277 1.00 76.69 193 ASP A C 1
ATOM 1518 O O . ASP A 1 193 ? 50.547 -20.847 24.723 1.00 76.69 193 ASP A O 1
ATOM 1522 N N . PHE A 1 194 ? 48.892 -22.334 24.509 1.00 67.44 194 PHE A N 1
ATOM 1523 C CA . PHE A 1 194 ? 47.875 -21.538 25.220 1.00 67.44 194 PHE A CA 1
ATOM 1524 C C . PHE A 1 194 ? 48.130 -21.346 26.737 1.00 67.44 194 PHE A C 1
ATOM 1526 O O . PHE A 1 194 ? 47.258 -20.845 27.444 1.00 67.44 194 PHE A O 1
ATOM 1533 N N . GLN A 1 195 ? 49.297 -21.744 27.265 1.00 70.94 195 GLN A N 1
ATOM 1534 C CA . GLN A 1 195 ? 49.628 -21.700 28.703 1.00 70.94 195 GLN A CA 1
ATOM 1535 C C . GLN A 1 195 ? 50.818 -20.797 29.071 1.00 70.94 195 GLN A C 1
ATOM 1537 O O . GLN A 1 195 ? 51.227 -20.775 30.233 1.00 70.94 195 GLN A O 1
ATOM 1542 N N . ARG A 1 196 ? 51.387 -20.028 28.133 1.00 56.19 196 ARG A N 1
ATOM 1543 C CA . ARG A 1 196 ? 52.494 -19.114 28.457 1.00 56.19 196 ARG A CA 1
ATOM 1544 C C . ARG A 1 196 ? 51.960 -17.745 28.920 1.00 56.19 196 ARG A C 1
ATOM 1546 O O . ARG A 1 196 ? 51.184 -17.136 28.186 1.00 56.19 196 ARG A O 1
ATOM 1553 N N . PRO A 1 197 ? 52.353 -17.231 30.104 1.00 60.44 197 PRO A N 1
ATOM 1554 C CA . PRO A 1 197 ? 52.054 -15.849 30.472 1.00 60.44 197 PRO A CA 1
ATOM 1555 C C . PRO A 1 197 ? 52.773 -14.877 29.513 1.00 60.44 197 PRO A C 1
ATOM 1557 O O . PRO A 1 197 ? 53.830 -15.238 28.983 1.00 60.44 197 PRO A O 1
ATOM 1560 N N . PRO A 1 198 ? 52.231 -13.665 29.273 1.00 55.34 198 PRO A N 1
ATOM 1561 C CA . PRO A 1 198 ? 52.806 -12.719 28.320 1.00 55.34 198 PRO A CA 1
ATOM 1562 C C . PRO A 1 198 ? 54.235 -12.367 28.739 1.00 55.34 198 PRO A C 1
ATOM 1564 O O . PRO A 1 198 ? 54.447 -11.895 29.853 1.00 55.34 198 PRO A O 1
ATOM 1567 N N . GLN A 1 199 ? 55.211 -12.619 27.869 1.00 51.06 199 GLN A N 1
ATOM 1568 C CA . GLN A 1 199 ? 56.561 -12.088 28.040 1.00 51.06 199 GLN A CA 1
ATOM 1569 C C . GLN A 1 199 ? 56.668 -10.776 27.266 1.00 51.06 199 GLN A C 1
ATOM 1571 O O . GLN A 1 199 ? 56.276 -10.705 26.100 1.00 51.06 199 GLN A O 1
ATOM 1576 N N . ASP A 1 200 ? 57.180 -9.751 27.943 1.00 50.12 200 ASP A N 1
ATOM 1577 C CA . ASP A 1 200 ? 57.437 -8.424 27.396 1.00 50.12 200 ASP A CA 1
ATOM 1578 C C . ASP A 1 200 ? 58.320 -8.511 26.144 1.00 50.12 200 ASP A C 1
ATOM 1580 O O . ASP A 1 200 ? 59.408 -9.087 26.164 1.00 50.12 200 ASP A O 1
ATOM 1584 N N . ILE A 1 201 ? 57.853 -7.924 25.043 1.00 45.97 201 ILE A N 1
ATOM 1585 C CA . ILE A 1 201 ? 58.615 -7.813 23.798 1.00 45.97 201 ILE A CA 1
ATOM 1586 C C . ILE A 1 201 ? 59.553 -6.600 23.928 1.00 45.97 201 ILE A C 1
ATOM 1588 O O . ILE A 1 201 ? 59.053 -5.474 24.015 1.00 45.97 201 ILE A O 1
ATOM 1592 N N . PRO A 1 202 ? 60.892 -6.753 23.900 1.00 38.50 202 PRO A N 1
ATOM 1593 C CA . PRO A 1 202 ? 61.780 -5.619 23.693 1.00 38.50 202 PRO A CA 1
ATOM 1594 C C . PRO A 1 202 ? 61.669 -5.125 22.245 1.00 38.50 202 PRO A C 1
ATOM 1596 O O . PRO A 1 202 ? 61.779 -5.886 21.281 1.00 38.50 202 PRO A O 1
ATOM 1599 N N . ALA A 1 203 ? 61.450 -3.816 22.116 1.00 45.38 203 ALA A N 1
ATOM 1600 C CA . ALA A 1 203 ? 61.413 -3.089 20.858 1.00 45.38 203 ALA A CA 1
ATOM 1601 C C . ALA A 1 203 ? 62.647 -3.406 19.999 1.00 45.38 203 ALA A C 1
ATOM 1603 O O . ALA A 1 203 ? 63.775 -3.119 20.397 1.00 45.38 203 ALA A O 1
ATOM 1604 N N . THR A 1 204 ? 62.426 -3.959 18.805 1.00 29.88 204 THR A N 1
ATOM 1605 C CA . THR A 1 204 ? 63.462 -4.069 17.774 1.00 29.88 204 THR A CA 1
ATOM 1606 C C . THR A 1 204 ? 63.046 -3.240 16.563 1.00 29.88 204 THR A C 1
ATOM 1608 O O . THR A 1 204 ? 62.230 -3.647 15.745 1.00 29.88 204 THR A O 1
ATOM 1611 N N . THR A 1 205 ? 63.594 -2.027 16.555 1.00 28.42 205 THR A N 1
ATOM 1612 C CA . THR A 1 205 ? 64.133 -1.266 15.422 1.00 28.42 205 THR A CA 1
ATOM 1613 C C . THR A 1 205 ? 63.368 -1.288 14.098 1.00 28.42 205 THR A C 1
ATOM 1615 O O . THR A 1 205 ? 63.576 -2.129 13.228 1.00 28.42 205 THR A O 1
ATOM 1618 N N . THR A 1 206 ? 62.595 -0.225 13.904 1.00 35.25 206 THR A N 1
ATOM 1619 C CA . THR A 1 206 ? 62.186 0.315 12.608 1.00 35.25 206 THR A CA 1
ATOM 1620 C C . THR A 1 206 ? 63.402 0.886 11.862 1.00 35.25 206 THR A C 1
ATOM 1622 O O . THR A 1 206 ? 64.054 1.806 12.357 1.00 35.25 206 THR A O 1
ATOM 1625 N N . SER A 1 207 ? 63.676 0.408 10.648 1.00 28.34 207 SER A N 1
ATOM 1626 C CA . SER A 1 207 ? 64.302 1.195 9.574 1.00 28.34 207 SER A CA 1
ATOM 1627 C C . SER A 1 207 ? 63.787 0.706 8.203 1.00 28.34 207 SER A C 1
ATOM 1629 O O . SER A 1 207 ? 63.310 -0.425 8.097 1.00 28.34 207 SER A O 1
ATOM 1631 N N . PRO A 1 208 ? 63.720 1.593 7.194 1.00 32.75 208 PRO A N 1
ATOM 1632 C CA . PRO A 1 208 ? 62.568 1.675 6.298 1.00 32.75 208 PRO A CA 1
ATOM 1633 C C . PRO A 1 208 ? 62.758 0.915 4.980 1.00 32.75 208 PRO A C 1
ATOM 1635 O O . PRO A 1 208 ? 63.828 0.959 4.377 1.00 32.75 208 PRO A O 1
ATOM 1638 N N . ILE A 1 209 ? 61.682 0.298 4.483 1.00 29.98 209 ILE A N 1
ATOM 1639 C CA . ILE A 1 209 ? 61.576 -0.101 3.073 1.00 29.98 209 ILE A CA 1
ATOM 1640 C C . ILE A 1 209 ? 60.932 1.075 2.311 1.00 29.98 209 ILE A C 1
ATOM 1642 O O . ILE A 1 209 ? 59.944 1.627 2.804 1.00 29.98 209 ILE A O 1
ATOM 1646 N N . PRO A 1 210 ? 61.479 1.498 1.154 1.00 30.78 210 PRO A N 1
ATOM 1647 C CA . PRO A 1 210 ? 60.998 2.661 0.412 1.00 30.78 210 PRO A CA 1
ATOM 1648 C C . PRO A 1 210 ? 59.547 2.500 -0.054 1.00 30.78 210 PRO A C 1
ATOM 1650 O O . PRO A 1 210 ? 59.183 1.493 -0.658 1.00 30.78 210 PRO A O 1
ATOM 1653 N N . GLN A 1 211 ? 58.738 3.535 0.172 1.00 42.75 211 GLN A N 1
ATOM 1654 C CA . GLN A 1 211 ? 57.488 3.757 -0.547 1.00 42.75 211 GLN A CA 1
ATOM 1655 C C . GLN A 1 211 ? 57.813 4.167 -1.985 1.00 42.75 211 GLN A C 1
ATOM 1657 O O . GLN A 1 211 ? 58.203 5.312 -2.188 1.00 42.75 211 GLN A O 1
ATOM 1662 N N . GLN A 1 212 ? 57.614 3.273 -2.956 1.00 32.00 212 GLN A N 1
ATOM 1663 C CA . GLN A 1 212 ? 57.205 3.647 -4.314 1.00 32.00 212 GLN A CA 1
ATOM 1664 C C . GLN A 1 212 ? 56.202 2.612 -4.854 1.00 32.00 212 GLN A C 1
ATOM 1666 O O . GLN A 1 212 ? 56.534 1.469 -5.151 1.00 32.00 212 GLN A O 1
ATOM 1671 N N . ASP A 1 213 ? 54.956 3.080 -4.912 1.00 29.14 213 ASP A N 1
ATOM 1672 C CA . ASP A 1 213 ? 53.955 2.834 -5.948 1.00 29.14 213 ASP A CA 1
ATOM 1673 C C . ASP A 1 213 ? 53.281 1.462 -6.058 1.00 29.14 213 ASP A C 1
ATOM 1675 O O . ASP A 1 213 ? 53.480 0.646 -6.958 1.00 29.14 213 ASP A O 1
ATOM 1679 N N . ILE A 1 214 ? 52.275 1.335 -5.194 1.00 31.53 214 ILE A N 1
ATOM 1680 C CA . ILE A 1 214 ? 51.027 0.613 -5.439 1.00 31.53 214 ILE A CA 1
ATOM 1681 C C . ILE A 1 214 ? 50.313 1.264 -6.640 1.00 31.53 214 ILE A C 1
ATOM 1683 O O . ILE A 1 214 ? 49.437 2.109 -6.465 1.00 31.53 214 ILE A O 1
ATOM 1687 N N . LYS A 1 215 ? 50.684 0.899 -7.874 1.00 32.72 215 LYS A N 1
ATOM 1688 C CA . LYS A 1 215 ? 49.842 1.129 -9.065 1.00 32.72 215 LYS A CA 1
ATOM 1689 C C . LYS A 1 215 ? 50.271 0.288 -10.271 1.00 32.72 215 LYS A C 1
ATOM 1691 O O . LYS A 1 215 ? 50.546 0.827 -11.334 1.00 32.72 215 LYS A O 1
ATOM 1696 N N . MET A 1 216 ? 50.337 -1.040 -10.151 1.00 26.86 216 MET A N 1
ATOM 1697 C CA . MET A 1 216 ? 50.539 -1.864 -11.355 1.00 26.86 216 MET A CA 1
ATOM 1698 C C . MET A 1 216 ? 50.086 -3.325 -11.242 1.00 26.86 216 MET A C 1
ATOM 1700 O O . MET A 1 216 ? 50.790 -4.226 -11.666 1.00 26.86 216 MET A O 1
ATOM 1704 N N . ILE A 1 217 ? 48.895 -3.595 -10.699 1.00 27.81 217 ILE A N 1
ATOM 1705 C CA . ILE A 1 217 ? 48.233 -4.901 -10.902 1.00 27.81 217 ILE A CA 1
ATOM 1706 C C . ILE A 1 217 ? 46.733 -4.674 -11.129 1.00 27.81 217 ILE A C 1
ATOM 1708 O O . ILE A 1 217 ? 45.882 -5.107 -10.365 1.00 27.81 217 ILE A O 1
ATOM 1712 N N . MET A 1 218 ? 46.400 -3.925 -12.180 1.00 27.95 218 MET A N 1
ATOM 1713 C CA . MET A 1 218 ? 45.080 -3.984 -12.817 1.00 27.95 218 MET A CA 1
ATOM 1714 C C . MET A 1 218 ? 45.191 -3.513 -14.271 1.00 27.95 218 MET A C 1
ATOM 1716 O O . MET A 1 218 ? 44.574 -2.537 -14.673 1.00 27.95 218 MET A O 1
ATOM 1720 N N . VAL A 1 219 ? 46.008 -4.188 -15.079 1.00 31.70 219 VAL A N 1
ATOM 1721 C CA . VAL A 1 219 ? 45.910 -4.074 -16.540 1.00 31.70 219 VAL A CA 1
ATOM 1722 C C . VAL A 1 219 ? 46.092 -5.472 -17.110 1.00 31.70 219 VAL A C 1
ATOM 1724 O O . VAL A 1 219 ? 47.201 -5.976 -17.241 1.00 31.70 219 VAL A O 1
ATOM 1727 N N . GLY A 1 220 ? 44.975 -6.142 -17.367 1.00 29.20 220 GLY A N 1
ATOM 1728 C CA . GLY A 1 220 ? 44.978 -7.506 -17.893 1.00 29.20 220 GLY A CA 1
ATOM 1729 C C . GLY A 1 220 ? 43.600 -8.025 -18.283 1.00 29.20 220 GLY A C 1
ATOM 1730 O O . GLY A 1 220 ? 43.499 -8.917 -19.117 1.00 29.20 220 GLY A O 1
ATOM 1731 N N . THR A 1 221 ? 42.521 -7.423 -17.785 1.00 30.98 221 THR A N 1
ATOM 1732 C CA . THR A 1 221 ? 41.207 -7.525 -18.420 1.00 30.98 221 THR A CA 1
ATOM 1733 C C . THR A 1 221 ? 41.094 -6.412 -19.457 1.00 30.98 221 THR A C 1
ATOM 1735 O O . THR A 1 221 ? 40.583 -5.332 -19.177 1.00 30.98 221 THR A O 1
ATOM 1738 N N . LYS A 1 222 ? 41.599 -6.664 -20.677 1.00 36.56 222 LYS A N 1
ATOM 1739 C CA . LYS A 1 222 ? 41.199 -5.904 -21.878 1.00 36.56 222 LYS A CA 1
ATOM 1740 C C . LYS A 1 222 ? 39.665 -5.927 -21.893 1.00 36.56 222 LYS A C 1
ATOM 1742 O O . LYS A 1 222 ? 39.063 -6.971 -22.148 1.00 36.56 222 LYS A O 1
ATOM 1747 N N . LEU A 1 223 ? 39.054 -4.812 -21.498 1.00 34.00 223 LEU A N 1
ATOM 1748 C CA . LEU A 1 223 ? 37.619 -4.646 -21.309 1.00 34.00 223 LEU A CA 1
ATOM 1749 C C . LEU A 1 223 ? 36.974 -4.739 -22.689 1.00 34.00 223 LEU A C 1
ATOM 1751 O O . LEU A 1 223 ? 36.895 -3.764 -23.426 1.00 34.00 223 LEU A O 1
ATOM 1755 N N . ARG A 1 224 ? 36.596 -5.951 -23.090 1.00 39.28 224 ARG A N 1
ATOM 1756 C CA . ARG A 1 224 ? 35.944 -6.208 -24.369 1.00 39.28 224 ARG A CA 1
ATOM 1757 C C . ARG A 1 224 ? 34.536 -5.622 -24.272 1.00 39.28 224 ARG A C 1
ATOM 1759 O O . ARG A 1 224 ? 33.669 -6.220 -23.645 1.00 39.28 224 ARG A O 1
ATOM 1766 N N . ILE A 1 225 ? 34.323 -4.424 -24.819 1.00 45.62 225 ILE A N 1
ATOM 1767 C CA . ILE A 1 225 ? 32.986 -3.824 -24.892 1.00 45.62 225 ILE A CA 1
ATOM 1768 C C . ILE A 1 225 ? 32.203 -4.631 -25.927 1.00 45.62 225 ILE A C 1
ATOM 1770 O O . ILE A 1 225 ? 32.355 -4.458 -27.135 1.00 45.62 225 ILE A O 1
ATOM 1774 N N . GLU A 1 226 ? 31.427 -5.584 -25.434 1.00 54.06 226 GLU A N 1
ATOM 1775 C CA . GLU A 1 226 ? 30.529 -6.411 -26.224 1.00 54.06 226 GLU A CA 1
ATOM 1776 C C . GLU A 1 226 ? 29.176 -5.704 -26.301 1.00 54.06 226 GLU A C 1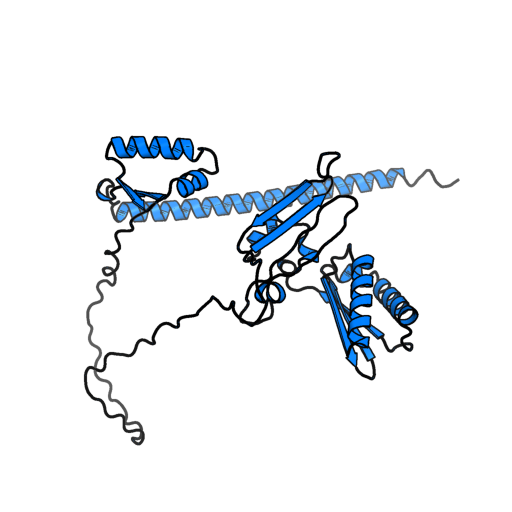
ATOM 1778 O O . GLU A 1 226 ? 28.432 -5.669 -25.323 1.00 54.06 226 GLU A O 1
ATOM 1783 N N . ALA A 1 227 ? 28.856 -5.111 -27.452 1.00 60.09 227 ALA A N 1
ATOM 1784 C CA . ALA A 1 227 ? 27.588 -4.416 -27.642 1.00 60.09 227 ALA A CA 1
ATOM 1785 C C . ALA A 1 227 ? 26.647 -5.238 -28.532 1.00 60.09 227 ALA A C 1
ATOM 1787 O O . ALA A 1 227 ? 27.018 -5.672 -29.630 1.00 60.09 227 ALA A O 1
ATOM 1788 N N . LYS A 1 228 ? 25.409 -5.449 -28.066 1.00 66.50 228 LYS A N 1
ATOM 1789 C CA . LYS A 1 228 ? 24.335 -6.035 -28.880 1.00 66.50 228 LYS A CA 1
ATOM 1790 C C . LYS A 1 228 ? 23.581 -4.939 -29.627 1.00 66.50 228 LYS A C 1
ATOM 1792 O O . LYS A 1 228 ? 23.417 -3.821 -29.140 1.00 66.50 228 LYS A O 1
ATOM 1797 N N . ASP A 1 229 ? 23.049 -5.291 -30.791 1.00 65.88 229 ASP A N 1
ATOM 1798 C CA . ASP A 1 229 ? 22.215 -4.421 -31.629 1.00 65.88 229 ASP A CA 1
ATOM 1799 C C . ASP A 1 229 ? 20.994 -3.843 -30.881 1.00 65.88 229 ASP A C 1
ATOM 1801 O O . ASP A 1 229 ? 20.614 -2.687 -31.086 1.00 65.88 229 ASP A O 1
ATOM 1805 N N . THR A 1 230 ? 20.404 -4.621 -29.968 1.00 67.38 230 THR A N 1
ATOM 1806 C CA . THR A 1 230 ? 19.325 -4.176 -29.072 1.00 67.38 230 THR A CA 1
ATOM 1807 C C . THR A 1 230 ? 19.779 -3.128 -28.068 1.00 67.38 230 THR A C 1
ATOM 1809 O O . THR A 1 230 ? 19.052 -2.170 -27.818 1.00 67.38 230 THR A O 1
ATOM 1812 N N . ASP A 1 231 ? 20.978 -3.283 -27.519 1.00 70.94 231 ASP A N 1
ATOM 1813 C CA . ASP A 1 231 ? 21.482 -2.429 -26.444 1.00 70.94 231 ASP A CA 1
ATOM 1814 C C . ASP A 1 231 ? 21.899 -1.066 -27.006 1.00 70.94 231 ASP A C 1
ATOM 1816 O O . ASP A 1 231 ? 21.641 -0.028 -26.399 1.00 70.94 231 ASP A O 1
ATOM 1820 N N . ILE A 1 232 ? 22.438 -1.051 -28.228 1.00 67.75 232 ILE A N 1
ATOM 1821 C CA . ILE A 1 232 ? 22.766 0.176 -28.964 1.00 67.75 232 ILE A CA 1
ATOM 1822 C C . ILE A 1 232 ? 21.488 0.949 -29.327 1.00 67.75 232 ILE A C 1
ATOM 1824 O O . ILE A 1 232 ? 21.406 2.155 -29.101 1.00 67.75 232 ILE A O 1
ATOM 1828 N N . SER A 1 233 ? 20.455 0.268 -29.838 1.00 69.56 233 SER A N 1
ATOM 1829 C CA . SER A 1 233 ? 19.175 0.913 -30.180 1.00 69.56 233 SER A CA 1
ATOM 1830 C C . SER A 1 233 ? 18.471 1.505 -28.950 1.00 69.56 233 SER A C 1
ATOM 1832 O O . SER A 1 233 ? 17.883 2.586 -29.038 1.00 69.56 233 SER A O 1
ATOM 1834 N N . ASN A 1 234 ? 18.578 0.842 -27.794 1.00 71.69 234 ASN A N 1
ATOM 1835 C CA . ASN A 1 234 ? 18.009 1.323 -26.535 1.00 71.69 234 ASN A CA 1
ATOM 1836 C C . ASN A 1 234 ? 18.774 2.528 -25.958 1.00 71.69 234 ASN A C 1
ATOM 1838 O O . ASN A 1 234 ? 18.137 3.468 -25.482 1.00 71.69 234 ASN A O 1
ATOM 1842 N N . ASN A 1 235 ? 20.110 2.545 -26.051 1.00 68.94 235 ASN A N 1
ATOM 1843 C CA . ASN A 1 235 ? 20.936 3.688 -25.628 1.00 68.94 235 ASN A CA 1
ATOM 1844 C C . ASN A 1 235 ? 20.723 4.938 -26.495 1.00 68.94 235 ASN A C 1
ATOM 1846 O O . ASN A 1 235 ? 20.879 6.056 -26.019 1.00 68.94 235 ASN A O 1
ATOM 1850 N N . LEU A 1 236 ? 20.290 4.76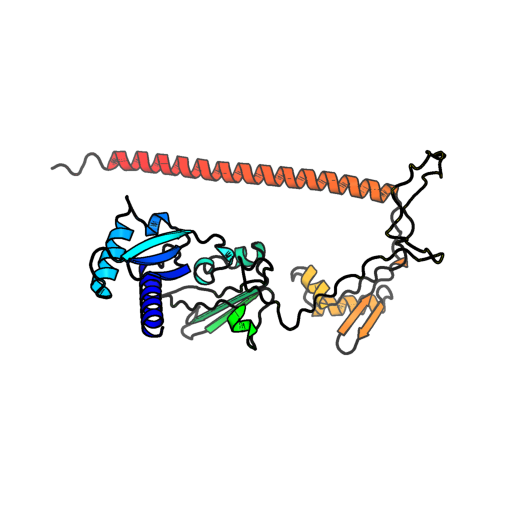9 -27.747 1.00 70.38 236 LEU A N 1
ATOM 1851 C CA . LEU A 1 236 ? 19.908 5.874 -28.635 1.00 70.38 236 LEU A CA 1
ATOM 1852 C C . LEU A 1 236 ? 18.486 6.409 -28.369 1.00 70.38 236 LEU A C 1
ATOM 1854 O O . LEU A 1 236 ? 17.945 7.150 -29.190 1.00 70.38 236 LEU A O 1
ATOM 1858 N N . HIS A 1 237 ? 17.852 6.017 -27.256 1.00 65.56 237 HIS A N 1
ATOM 1859 C CA . HIS A 1 237 ? 16.522 6.468 -26.824 1.00 65.56 237 HIS A CA 1
ATOM 1860 C C . HIS A 1 237 ? 15.439 6.397 -27.919 1.00 65.56 237 HIS A C 1
ATOM 1862 O O . HIS A 1 237 ? 14.549 7.242 -27.998 1.00 65.56 237 HIS A O 1
ATOM 1868 N N . GLY A 1 238 ? 15.504 5.379 -28.786 1.00 63.78 238 GLY A N 1
ATOM 1869 C CA . GLY A 1 238 ? 14.520 5.163 -29.850 1.00 63.78 238 GLY A CA 1
ATOM 1870 C C . GLY A 1 238 ? 14.658 6.078 -31.073 1.00 63.78 238 GLY A C 1
ATOM 1871 O O . GLY A 1 238 ? 13.829 5.982 -31.976 1.00 63.78 238 GLY A O 1
ATOM 1872 N N . ALA A 1 239 ? 15.703 6.912 -31.152 1.00 72.44 239 ALA A N 1
ATOM 1873 C CA . ALA A 1 239 ? 15.990 7.730 -32.334 1.00 72.44 239 ALA A CA 1
ATOM 1874 C C . ALA A 1 239 ? 16.332 6.876 -33.570 1.00 72.44 239 ALA A C 1
ATOM 1876 O O . ALA A 1 239 ? 16.036 7.258 -34.701 1.00 72.44 239 ALA A O 1
ATOM 1877 N N . VAL A 1 240 ? 16.920 5.692 -33.357 1.00 72.00 240 VAL A N 1
ATOM 1878 C CA . VAL A 1 240 ? 17.272 4.744 -34.420 1.00 72.00 240 VAL A CA 1
ATOM 1879 C C . VAL A 1 240 ? 16.700 3.367 -34.092 1.00 72.00 240 VAL A C 1
ATOM 1881 O O . VAL A 1 240 ? 16.938 2.808 -33.020 1.00 72.00 240 VAL A O 1
ATOM 1884 N N . THR A 1 241 ? 15.935 2.803 -35.031 1.00 73.62 241 THR A N 1
ATOM 1885 C CA . THR A 1 241 ? 15.328 1.475 -34.866 1.00 73.62 241 THR A CA 1
ATOM 1886 C C . THR A 1 241 ? 16.367 0.364 -35.000 1.00 73.62 241 THR A C 1
ATOM 1888 O O . THR A 1 241 ? 17.311 0.472 -35.784 1.00 73.62 241 THR A O 1
ATOM 1891 N N . LYS A 1 242 ? 16.145 -0.755 -34.302 1.00 74.56 242 LYS A N 1
ATOM 1892 C CA . LYS A 1 242 ? 17.008 -1.947 -34.343 1.00 74.56 242 LYS A CA 1
ATOM 1893 C C . LYS A 1 242 ? 17.392 -2.379 -35.765 1.00 74.56 242 LYS A C 1
ATOM 1895 O O . LYS A 1 242 ? 18.543 -2.712 -36.012 1.00 74.56 242 LYS A O 1
ATOM 1900 N N . ALA A 1 243 ? 16.452 -2.336 -36.711 1.00 73.31 243 ALA A N 1
ATOM 1901 C CA . ALA A 1 243 ? 16.699 -2.741 -38.095 1.00 73.31 243 ALA A CA 1
ATOM 1902 C C . ALA A 1 243 ? 17.686 -1.813 -38.827 1.00 73.31 243 ALA A C 1
ATOM 1904 O O . ALA A 1 243 ? 18.455 -2.272 -39.668 1.00 73.31 243 ALA A O 1
ATOM 1905 N N . ILE A 1 244 ? 17.673 -0.514 -38.513 1.00 74.44 244 ILE A N 1
ATOM 1906 C CA . ILE A 1 244 ? 18.620 0.457 -39.073 1.00 74.44 244 ILE A CA 1
ATOM 1907 C C . ILE A 1 244 ? 19.991 0.266 -38.421 1.00 74.44 244 ILE A C 1
ATOM 1909 O O . ILE A 1 244 ? 20.983 0.171 -39.136 1.00 74.44 244 ILE A O 1
ATOM 1913 N N . VAL A 1 245 ? 20.036 0.106 -37.093 1.00 76.69 245 VAL A N 1
ATOM 1914 C CA . VAL A 1 245 ? 21.273 -0.198 -36.350 1.00 76.69 245 VAL A CA 1
ATOM 1915 C C . VAL A 1 245 ? 21.938 -1.464 -36.897 1.00 76.69 245 VAL A C 1
ATOM 1917 O O . VAL A 1 245 ? 23.129 -1.459 -37.184 1.00 76.69 245 VAL A O 1
ATOM 1920 N N . GLN A 1 246 ? 21.166 -2.522 -37.141 1.00 78.38 246 GLN A N 1
ATOM 1921 C CA . GLN A 1 246 ? 21.677 -3.778 -37.686 1.00 78.38 246 GLN A CA 1
ATOM 1922 C C . GLN A 1 246 ? 22.268 -3.614 -39.097 1.00 78.38 246 GLN A C 1
ATOM 1924 O O . GLN A 1 246 ? 23.321 -4.176 -39.389 1.00 78.38 246 GLN A O 1
ATOM 1929 N N . LYS A 1 247 ? 21.637 -2.815 -39.969 1.00 78.94 247 LYS A N 1
ATOM 1930 C CA . LYS A 1 247 ? 22.169 -2.520 -41.313 1.00 78.94 247 LYS A CA 1
ATOM 1931 C C . LYS A 1 247 ? 23.474 -1.729 -41.254 1.00 78.94 247 LYS A C 1
ATOM 1933 O O . LYS A 1 247 ? 24.412 -2.066 -41.967 1.00 78.94 247 LYS A O 1
ATOM 1938 N N . VAL A 1 248 ? 23.543 -0.720 -40.385 1.00 78.88 248 VAL A N 1
ATOM 1939 C CA . VAL A 1 248 ? 24.755 0.087 -40.188 1.00 78.88 248 VAL A CA 1
ATOM 1940 C C . VAL A 1 248 ? 25.888 -0.781 -39.642 1.00 78.88 248 VAL A C 1
ATOM 1942 O O . VAL A 1 248 ? 26.974 -0.783 -40.209 1.00 78.88 248 VAL A O 1
ATOM 1945 N N . LEU A 1 249 ? 25.626 -1.596 -38.619 1.00 75.69 249 LEU A N 1
ATOM 1946 C CA . LEU A 1 249 ? 26.626 -2.506 -38.055 1.00 75.69 249 LEU A CA 1
ATOM 1947 C C . LEU A 1 249 ? 27.108 -3.545 -39.072 1.00 75.69 249 LEU A C 1
ATOM 1949 O O . LEU A 1 249 ? 28.291 -3.850 -39.101 1.00 75.69 249 LEU A O 1
ATOM 1953 N N . THR A 1 250 ? 26.229 -4.037 -39.947 1.00 79.94 250 THR A N 1
ATOM 1954 C CA . THR A 1 250 ? 26.635 -4.935 -41.043 1.00 79.94 250 THR A CA 1
ATOM 1955 C C . THR A 1 250 ? 27.569 -4.215 -42.021 1.00 79.94 250 THR A C 1
ATOM 1957 O O . THR A 1 250 ? 28.627 -4.739 -42.339 1.00 79.94 250 THR A O 1
ATOM 1960 N N . SER A 1 251 ? 27.264 -2.965 -42.394 1.00 80.50 251 SER A N 1
ATOM 1961 C CA . SER A 1 251 ? 28.142 -2.171 -43.270 1.00 80.50 251 SER A CA 1
ATOM 1962 C C . SER A 1 251 ? 29.494 -1.803 -42.644 1.00 80.50 251 SER A C 1
ATOM 1964 O O . SER A 1 251 ? 30.459 -1.574 -43.364 1.00 80.50 251 SER A O 1
ATOM 1966 N N . LEU A 1 252 ? 29.571 -1.731 -41.312 1.00 77.94 252 LEU A N 1
ATOM 1967 C CA . LEU A 1 252 ? 30.817 -1.480 -40.577 1.00 77.94 252 LEU A CA 1
ATOM 1968 C C . LEU A 1 252 ? 31.668 -2.748 -40.437 1.00 77.94 252 LEU A C 1
ATOM 1970 O O . LEU A 1 252 ? 32.892 -2.664 -40.404 1.00 77.94 252 LEU A O 1
ATOM 1974 N N . VAL A 1 253 ? 31.026 -3.918 -40.405 1.00 80.19 253 VAL A N 1
ATOM 1975 C CA . VAL A 1 253 ? 31.709 -5.215 -40.502 1.00 80.19 253 VAL A CA 1
ATOM 1976 C C . VAL A 1 253 ? 32.299 -5.402 -41.898 1.00 80.19 253 VAL A C 1
ATOM 1978 O O . VAL A 1 253 ? 33.445 -5.823 -42.011 1.00 80.19 253 VAL A O 1
ATOM 1981 N N . ASP A 1 254 ? 31.570 -5.008 -42.947 1.00 81.06 254 ASP A N 1
ATOM 1982 C CA . ASP A 1 254 ? 32.059 -5.057 -44.334 1.00 81.06 254 ASP A CA 1
ATOM 1983 C C . ASP A 1 254 ? 33.266 -4.128 -44.577 1.00 81.06 254 ASP A C 1
ATOM 1985 O O . ASP A 1 254 ? 34.063 -4.368 -45.480 1.00 81.06 254 ASP A O 1
ATOM 1989 N N . LYS A 1 255 ? 33.408 -3.067 -43.769 1.00 78.62 255 LYS A N 1
ATOM 1990 C CA . LYS A 1 255 ? 34.543 -2.126 -43.793 1.00 78.62 255 LYS A CA 1
ATOM 1991 C C . LYS A 1 255 ? 35.707 -2.526 -42.879 1.00 78.62 255 LYS A C 1
ATOM 1993 O O . LYS A 1 255 ? 36.662 -1.769 -42.774 1.00 78.62 255 LYS A O 1
ATOM 1998 N N . GLU A 1 256 ? 35.614 -3.670 -42.199 1.00 71.44 256 GLU A N 1
ATOM 1999 C CA . GLU A 1 256 ? 36.601 -4.166 -41.223 1.00 71.44 256 GLU A CA 1
ATOM 2000 C C . GLU A 1 256 ? 36.854 -3.237 -40.011 1.00 71.44 256 GLU A C 1
ATOM 2002 O O . GLU A 1 256 ? 37.782 -3.454 -39.234 1.00 71.44 256 GLU A O 1
ATOM 2007 N N . GLU A 1 257 ? 35.995 -2.239 -39.778 1.00 69.31 257 GLU A N 1
ATOM 2008 C CA . GLU A 1 257 ? 36.079 -1.341 -38.613 1.00 69.31 257 GLU A CA 1
ATOM 2009 C C . GLU A 1 257 ? 35.518 -2.003 -37.339 1.00 69.31 257 GLU A C 1
ATOM 2011 O O . GLU A 1 257 ? 35.893 -1.659 -36.216 1.00 69.31 257 GLU A O 1
ATOM 2016 N N . VAL A 1 258 ? 34.617 -2.982 -37.494 1.00 72.44 258 VAL A N 1
ATOM 2017 C CA . VAL A 1 258 ? 33.946 -3.674 -36.384 1.00 72.44 258 VAL A CA 1
ATOM 2018 C C . VAL A 1 258 ? 33.951 -5.182 -36.611 1.00 72.44 258 VAL A C 1
ATOM 2020 O O . VAL A 1 258 ? 33.575 -5.671 -37.671 1.00 72.44 258 VAL A O 1
ATOM 2023 N N . VAL A 1 259 ? 34.311 -5.955 -35.587 1.00 73.81 259 VAL A N 1
ATOM 2024 C CA . VAL A 1 259 ? 34.323 -7.421 -35.644 1.00 73.81 259 VAL A CA 1
ATOM 2025 C C . VAL A 1 259 ? 32.999 -7.972 -35.118 1.00 73.81 259 VAL A C 1
ATOM 2027 O O . VAL A 1 259 ? 32.639 -7.748 -33.963 1.00 73.81 259 VAL A O 1
ATOM 2030 N N . CYS A 1 260 ? 32.281 -8.741 -35.939 1.00 75.69 260 CYS A N 1
ATOM 2031 C CA . CYS A 1 260 ? 31.046 -9.418 -35.534 1.00 75.69 260 CYS A CA 1
ATOM 2032 C C . CYS A 1 260 ? 31.312 -10.874 -35.125 1.00 75.69 260 CYS A C 1
ATOM 2034 O O . CYS A 1 260 ? 31.899 -11.650 -35.877 1.00 75.69 260 CYS A O 1
ATOM 2036 N N . LYS A 1 261 ? 30.822 -11.268 -33.946 1.00 74.38 261 LYS A N 1
ATOM 2037 C CA . LYS A 1 261 ? 30.804 -12.654 -33.462 1.00 74.38 261 LYS A CA 1
ATOM 2038 C C . LYS A 1 261 ? 29.371 -13.116 -33.242 1.00 74.38 261 LYS A C 1
ATOM 2040 O O . LYS A 1 261 ? 28.624 -12.521 -32.468 1.00 74.38 261 LYS A O 1
ATOM 2045 N N . THR A 1 262 ? 28.985 -14.194 -33.912 1.00 71.25 262 THR A N 1
ATOM 2046 C CA . THR A 1 262 ? 27.637 -14.764 -33.817 1.00 71.25 262 THR A CA 1
ATOM 2047 C C . THR A 1 262 ? 27.591 -15.893 -32.793 1.00 71.25 262 THR A C 1
ATOM 2049 O O . THR A 1 262 ? 28.279 -16.902 -32.944 1.00 71.25 262 THR A O 1
ATOM 2052 N N . TYR A 1 263 ? 26.733 -15.754 -31.787 1.00 69.38 263 TYR A N 1
ATOM 2053 C CA . TYR A 1 263 ? 26.426 -16.769 -30.784 1.00 69.38 263 TYR A CA 1
ATOM 2054 C C . TYR A 1 263 ? 24.975 -17.233 -30.972 1.00 69.38 263 TYR A C 1
ATOM 2056 O O . TYR A 1 263 ? 24.023 -16.657 -30.437 1.00 69.38 263 TYR A O 1
ATOM 2064 N N . GLY A 1 264 ? 24.785 -18.270 -31.792 1.00 72.25 264 GLY A N 1
ATOM 2065 C CA . GLY A 1 264 ? 23.456 -18.780 -32.136 1.00 72.25 264 GLY A CA 1
ATOM 2066 C C . GLY A 1 264 ? 22.616 -17.741 -32.889 1.00 72.25 264 GLY A C 1
ATOM 2067 O O . GLY A 1 264 ? 22.944 -17.380 -34.013 1.00 72.25 264 GLY A O 1
ATOM 2068 N N . LYS A 1 265 ? 21.520 -17.262 -32.278 1.00 66.88 265 LYS A N 1
ATOM 2069 C CA . LYS A 1 265 ? 20.637 -16.220 -32.851 1.00 66.88 265 LYS A CA 1
ATOM 2070 C C . LYS A 1 265 ? 21.062 -14.783 -32.510 1.00 66.88 265 LYS A C 1
ATOM 2072 O O . LYS A 1 265 ? 20.382 -13.850 -32.928 1.00 66.88 265 LYS A O 1
ATOM 2077 N N . GLN A 1 266 ? 22.106 -14.599 -31.703 1.00 64.88 266 GLN A N 1
ATOM 2078 C CA . GLN A 1 266 ? 22.564 -13.283 -31.251 1.00 64.88 266 GLN A CA 1
ATOM 2079 C C . GLN A 1 266 ? 23.897 -12.927 -31.913 1.00 64.88 266 GLN A C 1
ATOM 2081 O O . GLN A 1 266 ? 24.809 -13.751 -31.934 1.00 64.88 266 GLN A O 1
ATOM 2086 N N . SER A 1 267 ? 24.015 -11.699 -32.416 1.00 69.75 267 SER A N 1
ATOM 2087 C CA . SER A 1 267 ? 25.267 -11.144 -32.941 1.00 69.75 267 SER A CA 1
ATOM 2088 C C . SER A 1 267 ? 25.822 -10.125 -31.955 1.00 69.75 267 SER A C 1
ATOM 2090 O O . SER A 1 267 ? 25.100 -9.234 -31.509 1.00 69.75 267 SER A O 1
ATOM 2092 N N . VAL A 1 268 ? 27.096 -10.275 -31.610 1.00 75.62 268 VAL A N 1
ATOM 2093 C CA . VAL A 1 268 ? 27.841 -9.360 -30.745 1.00 75.62 268 VAL A CA 1
ATOM 2094 C C . VAL A 1 268 ? 28.878 -8.648 -31.598 1.00 75.62 268 VAL A C 1
ATOM 2096 O O . VAL A 1 268 ? 29.645 -9.298 -32.310 1.00 75.62 268 VAL A O 1
ATOM 2099 N N . TYR A 1 269 ? 28.897 -7.322 -31.527 1.00 75.38 269 TYR A N 1
ATOM 2100 C CA . TYR A 1 269 ? 29.811 -6.480 -32.289 1.00 75.38 269 TYR A CA 1
ATOM 2101 C C . TYR A 1 269 ? 30.889 -5.934 -31.349 1.00 75.38 269 TYR A C 1
ATOM 2103 O O . TYR A 1 269 ? 30.575 -5.445 -30.263 1.00 75.38 269 TYR A O 1
ATOM 2111 N N . VAL A 1 270 ? 32.156 -6.056 -31.747 1.00 70.75 270 VAL A N 1
ATOM 2112 C CA . VAL A 1 270 ? 33.325 -5.655 -30.954 1.00 70.75 270 VAL A CA 1
ATOM 2113 C C . VAL A 1 270 ? 34.222 -4.767 -31.808 1.00 70.75 270 VAL A C 1
ATOM 2115 O O . VAL A 1 270 ? 34.651 -5.172 -32.886 1.00 70.75 270 VAL A O 1
ATOM 2118 N N . VAL A 1 271 ? 34.527 -3.572 -31.313 1.00 66.44 271 VAL A N 1
ATOM 2119 C CA . VAL A 1 271 ? 35.490 -2.656 -31.942 1.00 66.44 271 VAL A CA 1
ATOM 2120 C C . VAL A 1 271 ? 36.893 -2.991 -31.433 1.00 66.44 271 VAL A C 1
ATOM 2122 O O . VAL A 1 271 ? 37.069 -3.257 -30.240 1.00 66.44 271 VAL A O 1
ATOM 2125 N N . SER A 1 272 ? 37.893 -3.018 -32.319 1.00 61.69 272 SER A N 1
ATOM 2126 C CA . SER A 1 272 ? 39.279 -3.243 -31.899 1.00 61.69 272 SER A CA 1
ATOM 2127 C C . SER A 1 272 ? 39.793 -2.014 -31.154 1.00 61.69 272 SER A C 1
ATOM 2129 O O . SER A 1 272 ? 39.944 -0.943 -31.730 1.00 61.69 272 SER A O 1
ATOM 2131 N N . GLN A 1 273 ? 40.086 -2.167 -29.863 1.00 55.44 273 GLN A N 1
ATOM 2132 C CA . GLN A 1 273 ? 40.615 -1.078 -29.032 1.00 55.44 273 GLN A CA 1
ATOM 2133 C C . GLN A 1 273 ? 42.024 -0.626 -29.438 1.00 55.44 273 GLN A C 1
ATOM 2135 O O . GLN A 1 273 ? 42.485 0.401 -28.963 1.00 55.44 273 GLN A O 1
ATOM 2140 N N . GLU A 1 274 ? 42.694 -1.361 -30.327 1.00 61.16 274 GLU A N 1
ATOM 2141 C CA . GLU A 1 274 ? 44.011 -0.992 -30.864 1.00 61.16 274 GLU A CA 1
ATOM 2142 C C . GLU A 1 274 ? 43.940 0.187 -31.850 1.00 61.16 274 GLU A C 1
ATOM 2144 O O . GLU A 1 274 ? 44.974 0.733 -32.214 1.00 61.16 274 GLU A O 1
ATOM 2149 N N . GLN A 1 275 ? 42.734 0.596 -32.262 1.00 61.09 275 GLN A N 1
ATOM 2150 C CA . GLN A 1 275 ? 42.502 1.743 -33.148 1.00 61.09 275 GLN A CA 1
ATOM 2151 C C . GLN A 1 275 ? 42.346 3.080 -32.406 1.00 61.09 275 GLN A C 1
ATOM 2153 O O . GLN A 1 275 ? 42.253 4.118 -33.055 1.00 61.09 275 GLN A O 1
ATOM 2158 N N . PHE A 1 276 ? 42.301 3.074 -31.070 1.00 61.41 276 PHE A N 1
ATOM 2159 C CA . PHE A 1 276 ? 42.193 4.294 -30.271 1.00 61.41 276 PHE A CA 1
ATOM 2160 C C . PHE A 1 276 ? 43.538 4.605 -29.618 1.00 61.41 276 PHE A C 1
ATOM 2162 O O . PHE A 1 276 ? 44.118 3.752 -28.945 1.00 61.41 276 PHE A O 1
ATOM 2169 N N . GLU A 1 277 ? 44.025 5.831 -29.798 1.00 68.56 277 GLU A N 1
ATOM 2170 C CA . GLU A 1 277 ? 45.162 6.338 -29.032 1.00 68.56 277 GLU A CA 1
ATOM 2171 C C . GLU A 1 277 ? 44.758 6.390 -27.554 1.00 68.56 277 GLU A C 1
ATOM 2173 O O . GLU A 1 277 ? 43.746 6.992 -27.190 1.00 68.56 277 GLU A O 1
ATOM 2178 N N . SER A 1 278 ? 45.506 5.698 -26.691 1.00 64.38 278 SER A N 1
ATOM 2179 C CA . SER A 1 278 ? 45.293 5.791 -25.250 1.00 64.38 278 SER A CA 1
ATOM 2180 C C . SER A 1 278 ? 45.670 7.206 -24.806 1.00 64.38 278 SER A C 1
ATOM 2182 O O . SER A 1 278 ? 46.838 7.566 -24.992 1.00 64.38 278 SER A O 1
ATOM 2184 N N . PRO A 1 279 ? 44.740 7.991 -24.231 1.00 72.06 279 PRO A N 1
ATOM 2185 C CA . PRO A 1 279 ? 45.045 9.343 -23.794 1.00 72.06 279 PRO A CA 1
ATOM 2186 C C . PRO A 1 279 ? 4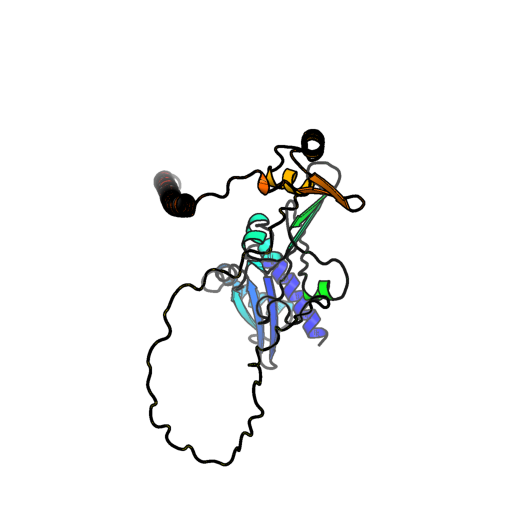6.176 9.308 -22.772 1.00 72.06 279 PRO A C 1
ATOM 2188 O O . PRO A 1 279 ? 46.261 8.406 -21.928 1.00 72.06 279 PRO A O 1
ATOM 2191 N N . SER A 1 280 ? 47.074 10.277 -22.885 1.00 82.06 280 SER A N 1
ATOM 2192 C CA . SER A 1 280 ? 48.202 10.406 -21.973 1.00 82.06 280 SER A CA 1
ATOM 2193 C C . SER A 1 280 ? 47.711 10.680 -20.540 1.00 82.06 280 SER A C 1
ATOM 2195 O O . SER A 1 280 ? 46.611 11.208 -20.344 1.00 82.06 280 SER A O 1
ATOM 2197 N N . PRO A 1 281 ? 48.506 10.353 -19.506 1.00 82.06 281 PRO A N 1
ATOM 2198 C CA . PRO A 1 281 ? 48.148 10.644 -18.116 1.00 82.06 281 PRO A CA 1
ATOM 2199 C C . PRO A 1 281 ? 47.786 12.116 -17.851 1.00 82.06 281 PRO A C 1
ATOM 2201 O O . PRO A 1 281 ? 46.943 12.388 -17.000 1.00 82.06 281 PRO A O 1
ATOM 2204 N N . ASP A 1 282 ? 48.377 13.055 -18.593 1.00 84.88 282 ASP A N 1
ATOM 2205 C CA . ASP A 1 282 ? 48.102 14.489 -18.453 1.00 84.88 282 ASP A CA 1
ATOM 2206 C C . ASP A 1 282 ? 46.742 14.880 -19.048 1.00 84.88 282 ASP A C 1
ATOM 2208 O O . ASP A 1 282 ? 46.010 15.681 -18.468 1.00 84.88 282 ASP A O 1
ATOM 2212 N N . GLU A 1 283 ? 46.357 14.272 -20.170 1.00 82.19 283 GLU A N 1
ATOM 2213 C CA . GLU A 1 283 ? 45.031 14.462 -20.766 1.00 82.19 283 GLU A CA 1
ATOM 2214 C C . GLU A 1 283 ? 43.932 13.878 -19.880 1.00 82.19 283 GLU A C 1
ATOM 2216 O O . GLU A 1 283 ? 42.890 14.504 -19.719 1.00 82.19 283 GLU A O 1
ATOM 2221 N N . LEU A 1 284 ? 44.183 12.729 -19.245 1.00 80.75 284 LEU A N 1
ATOM 2222 C CA . LEU A 1 284 ? 43.265 12.141 -18.266 1.00 80.75 284 LEU A CA 1
ATOM 2223 C C . LEU A 1 284 ? 43.041 13.071 -17.068 1.00 80.75 284 LEU A C 1
ATOM 2225 O O . LEU A 1 284 ? 41.898 13.295 -16.680 1.00 80.75 284 LEU A O 1
ATOM 2229 N N . ASN A 1 285 ? 44.108 13.671 -16.535 1.00 86.56 285 ASN A N 1
ATOM 2230 C CA . ASN A 1 285 ? 43.997 14.627 -15.432 1.00 86.56 285 ASN A CA 1
ATOM 2231 C C . ASN A 1 285 ? 43.222 15.892 -15.840 1.00 86.56 285 ASN A C 1
ATOM 2233 O O . ASN A 1 285 ? 42.417 16.399 -15.059 1.00 86.56 285 ASN A O 1
ATOM 2237 N N . ASN A 1 286 ? 43.430 16.389 -17.064 1.00 91.00 286 ASN A N 1
ATOM 2238 C CA . ASN A 1 286 ? 42.679 17.531 -17.589 1.00 91.00 286 ASN A CA 1
ATOM 2239 C C . ASN A 1 286 ? 41.194 17.192 -17.795 1.00 91.00 286 ASN A C 1
ATOM 2241 O O . ASN A 1 286 ? 40.334 17.998 -17.447 1.00 91.00 286 ASN A O 1
ATOM 2245 N N . MET A 1 287 ? 40.887 15.994 -18.303 1.00 84.62 287 MET A N 1
ATOM 2246 C CA . MET A 1 287 ? 39.509 15.514 -18.448 1.00 84.62 287 MET A CA 1
ATOM 2247 C C . MET A 1 287 ? 38.823 15.349 -17.087 1.00 84.62 287 MET A C 1
ATOM 2249 O O . MET A 1 287 ? 37.666 15.733 -16.937 1.00 84.62 287 MET A O 1
ATOM 2253 N N . ASP A 1 288 ? 39.525 14.825 -16.081 1.00 87.31 288 ASP A N 1
ATOM 2254 C CA . ASP A 1 288 ? 38.990 14.697 -14.722 1.00 87.31 288 ASP A CA 1
ATOM 2255 C C . ASP A 1 288 ? 38.698 16.070 -14.094 1.00 87.31 288 ASP A C 1
ATOM 2257 O O . ASP A 1 288 ? 37.651 16.242 -13.462 1.00 87.31 288 ASP A O 1
ATOM 2261 N N . ALA A 1 289 ? 39.565 17.062 -14.324 1.00 93.12 289 ALA A N 1
ATOM 2262 C CA . ALA A 1 289 ? 39.339 18.440 -13.891 1.00 93.12 289 ALA A CA 1
ATOM 2263 C C . ALA A 1 289 ? 38.113 19.066 -14.581 1.00 93.12 289 ALA A C 1
ATOM 2265 O O . ALA A 1 289 ? 37.249 19.637 -13.915 1.00 93.12 289 ALA A O 1
ATOM 2266 N N . GLU A 1 290 ? 37.978 18.887 -15.898 1.00 93.88 290 GLU A N 1
ATOM 2267 C CA . GLU A 1 290 ? 36.830 19.384 -16.666 1.00 93.88 290 GLU A CA 1
ATOM 2268 C C . GLU A 1 290 ? 35.512 18.725 -16.220 1.00 93.88 290 GLU A C 1
ATOM 2270 O O . GLU A 1 290 ? 34.486 19.393 -16.064 1.00 93.88 290 GLU A O 1
ATOM 2275 N N . ILE A 1 291 ? 35.532 17.421 -15.927 1.00 90.31 291 ILE A N 1
ATOM 2276 C CA . ILE A 1 291 ? 34.384 16.700 -15.360 1.00 90.31 291 ILE A CA 1
ATOM 2277 C C . ILE A 1 291 ? 33.994 17.281 -13.998 1.00 90.31 291 ILE A C 1
ATOM 2279 O O . ILE A 1 291 ? 32.801 17.363 -13.680 1.00 90.31 291 ILE A O 1
ATOM 2283 N N . GLU A 1 292 ? 34.968 17.642 -13.166 1.00 94.25 292 GLU A N 1
ATOM 2284 C CA . GLU A 1 292 ? 34.705 18.225 -11.854 1.00 94.25 292 GLU A CA 1
ATOM 2285 C C . GLU A 1 292 ? 34.059 19.613 -11.967 1.00 94.25 292 GLU A C 1
ATOM 2287 O O . GLU A 1 292 ? 33.090 19.901 -11.258 1.00 94.25 292 GLU A O 1
ATOM 2292 N N . ASP A 1 293 ? 34.530 20.437 -12.901 1.00 94.06 293 ASP A N 1
ATOM 2293 C CA . ASP A 1 293 ? 33.987 21.772 -13.150 1.00 94.06 293 ASP A CA 1
ATOM 2294 C C . ASP A 1 293 ? 32.575 21.716 -13.746 1.00 94.06 293 ASP A C 1
ATOM 2296 O O . ASP A 1 293 ? 31.662 22.375 -13.239 1.00 94.06 293 ASP A O 1
ATOM 2300 N N . LEU A 1 294 ? 32.332 20.837 -14.723 1.00 91.50 294 LEU A N 1
ATOM 2301 C CA . LEU A 1 294 ? 30.991 20.616 -15.275 1.00 91.50 294 LEU A CA 1
ATOM 2302 C C . LEU A 1 294 ? 30.011 20.096 -14.214 1.00 91.50 294 LEU A C 1
ATOM 2304 O O . LEU A 1 294 ? 28.842 20.488 -14.189 1.00 91.50 294 LEU A O 1
ATOM 2308 N N . LYS A 1 295 ? 30.464 19.238 -13.290 1.00 90.94 295 LYS A N 1
ATOM 2309 C CA . LYS A 1 295 ? 29.634 18.783 -12.160 1.00 90.94 295 LYS A CA 1
ATOM 2310 C C . LYS A 1 295 ? 29.254 19.932 -11.226 1.00 90.94 295 LYS A C 1
ATOM 2312 O O . LYS A 1 295 ? 28.122 19.944 -10.732 1.00 90.94 295 LYS A O 1
ATOM 2317 N N . LYS A 1 296 ? 30.165 20.881 -10.980 1.00 93.94 296 LYS A N 1
ATOM 2318 C CA . LYS A 1 296 ? 29.874 22.091 -10.193 1.00 93.94 296 LYS A CA 1
ATOM 2319 C C . LYS A 1 296 ? 28.833 22.951 -10.909 1.00 93.94 296 LYS A C 1
ATOM 2321 O O . LYS A 1 296 ? 27.813 23.275 -10.307 1.00 93.94 296 LYS A O 1
ATOM 2326 N N . GLU A 1 297 ? 29.007 23.197 -12.206 1.00 94.56 297 GLU A N 1
ATOM 2327 C CA . GLU A 1 297 ? 28.073 24.014 -12.989 1.00 94.56 297 GLU A CA 1
ATOM 2328 C C . GLU A 1 297 ? 26.656 23.407 -13.034 1.00 94.56 297 GLU A C 1
ATOM 2330 O O . GLU A 1 297 ? 25.652 24.101 -12.847 1.00 94.56 297 GLU A O 1
ATOM 2335 N N . VAL A 1 298 ? 26.547 22.083 -13.195 1.00 91.81 298 VAL A N 1
ATOM 2336 C CA . VAL A 1 298 ? 25.259 21.369 -13.151 1.00 91.81 298 VAL A CA 1
ATOM 2337 C C . VAL A 1 298 ? 24.575 21.520 -11.790 1.00 91.81 298 VAL A C 1
ATOM 2339 O O . VAL A 1 298 ? 23.352 21.694 -11.735 1.00 91.81 298 VAL A O 1
ATOM 2342 N N . ASN A 1 299 ? 25.330 21.459 -10.691 1.00 92.06 299 ASN A N 1
ATOM 2343 C CA . ASN A 1 299 ? 24.777 21.675 -9.355 1.00 92.06 299 ASN A CA 1
ATOM 2344 C C . ASN A 1 299 ? 24.281 23.115 -9.178 1.00 92.06 299 ASN A C 1
ATOM 2346 O O . ASN A 1 299 ? 23.159 23.301 -8.702 1.00 92.06 299 ASN A O 1
ATOM 2350 N N . ASP A 1 300 ? 25.028 24.107 -9.659 1.00 94.25 300 ASP A N 1
ATOM 2351 C CA . ASP A 1 300 ? 24.624 25.514 -9.605 1.00 94.25 300 ASP A CA 1
ATOM 2352 C C . ASP A 1 300 ? 23.329 25.772 -10.391 1.00 94.25 300 ASP A C 1
ATOM 2354 O O . ASP A 1 300 ? 22.391 26.399 -9.883 1.00 94.25 300 ASP A O 1
ATOM 2358 N N . TYR A 1 301 ? 23.210 25.244 -11.616 1.00 89.50 301 TYR A N 1
ATOM 2359 C CA . TYR A 1 301 ? 21.965 25.350 -12.386 1.00 89.50 301 TYR A CA 1
ATOM 2360 C C . TYR A 1 301 ? 20.797 24.637 -11.704 1.00 89.50 301 TYR A C 1
ATOM 2362 O O . TYR A 1 301 ? 19.656 25.110 -11.754 1.00 89.50 301 TYR A O 1
ATOM 2370 N N . LYS A 1 302 ? 21.055 23.505 -11.048 1.00 90.38 302 LYS A N 1
ATOM 2371 C CA . LYS A 1 302 ? 20.034 22.758 -10.308 1.00 90.38 302 LYS A CA 1
ATOM 2372 C C . LYS A 1 302 ? 19.536 23.542 -9.095 1.00 90.38 302 LYS A C 1
ATOM 2374 O O . LYS A 1 302 ? 18.328 23.563 -8.846 1.00 90.38 302 LYS A O 1
ATOM 2379 N N . GLU A 1 303 ? 20.426 24.219 -8.376 1.00 92.12 303 GLU A N 1
ATOM 2380 C CA . GLU A 1 303 ? 20.059 25.094 -7.263 1.00 92.12 303 GLU A CA 1
ATOM 2381 C C . GLU A 1 303 ? 19.291 26.332 -7.731 1.00 92.12 303 GLU A C 1
ATOM 2383 O O . GLU A 1 303 ? 18.229 26.624 -7.174 1.00 92.12 303 GLU A O 1
ATOM 2388 N N . ARG A 1 304 ? 19.736 27.001 -8.805 1.00 90.25 304 ARG A N 1
ATOM 2389 C CA . ARG A 1 304 ? 19.000 28.129 -9.408 1.00 90.25 304 ARG A CA 1
ATOM 2390 C C . ARG A 1 304 ? 17.594 27.728 -9.844 1.00 90.25 304 ARG A C 1
ATOM 2392 O O . ARG A 1 304 ? 16.633 28.426 -9.529 1.00 90.25 304 ARG A O 1
ATOM 2399 N N . ASN A 1 305 ? 17.445 26.576 -10.497 1.00 84.31 305 ASN A N 1
ATOM 2400 C CA . ASN A 1 305 ? 16.130 26.069 -10.893 1.00 84.31 305 ASN A CA 1
ATOM 2401 C C . ASN A 1 305 ? 15.230 25.781 -9.686 1.00 84.31 305 ASN A C 1
ATOM 2403 O O . ASN A 1 305 ? 14.032 26.059 -9.730 1.00 84.31 305 ASN A O 1
ATOM 2407 N N . LYS A 1 306 ? 15.789 25.266 -8.587 1.00 89.69 306 LYS A N 1
ATOM 2408 C CA . LYS A 1 306 ? 15.039 25.033 -7.346 1.00 89.69 306 LYS A CA 1
ATOM 2409 C C . LYS A 1 306 ? 14.572 26.347 -6.708 1.00 89.69 306 LYS A C 1
ATOM 2411 O O . LYS A 1 306 ? 13.433 26.423 -6.251 1.00 89.69 306 LYS A O 1
ATOM 2416 N N . GLN A 1 307 ? 15.420 27.377 -6.708 1.00 86.38 307 GLN A N 1
ATOM 2417 C CA . GLN A 1 307 ? 15.071 28.707 -6.200 1.00 86.38 307 GLN A CA 1
ATOM 2418 C C . GLN A 1 307 ? 13.968 29.358 -7.042 1.00 86.38 307 GLN A C 1
ATOM 2420 O O . GLN A 1 307 ? 12.964 29.798 -6.482 1.00 86.38 307 GLN A O 1
ATOM 2425 N N . LEU A 1 308 ? 14.087 29.330 -8.373 1.00 84.56 308 LEU A N 1
ATOM 2426 C CA . LEU A 1 308 ? 13.063 29.851 -9.286 1.00 84.56 308 LEU A CA 1
ATOM 2427 C C . LEU A 1 308 ? 11.715 29.140 -9.106 1.00 84.56 308 LEU A C 1
ATOM 2429 O O . LEU A 1 308 ? 10.689 29.801 -8.981 1.00 84.56 308 LEU A O 1
ATOM 2433 N N . GLN A 1 309 ? 11.709 27.809 -8.981 1.00 79.06 309 GLN A N 1
ATOM 2434 C CA . GLN A 1 309 ? 10.480 27.050 -8.720 1.00 79.06 309 GLN A CA 1
ATOM 2435 C C . GLN A 1 309 ? 9.819 27.422 -7.385 1.00 79.06 309 GLN A C 1
ATOM 2437 O O . GLN A 1 309 ? 8.592 27.474 -7.299 1.00 79.06 309 GLN A O 1
ATOM 2442 N N . SER A 1 310 ? 10.613 27.686 -6.342 1.00 80.69 310 SER A N 1
ATOM 2443 C CA . SER A 1 310 ? 10.079 28.146 -5.056 1.00 80.69 310 SER A CA 1
ATOM 2444 C C . SER A 1 310 ? 9.543 29.582 -5.117 1.00 80.69 310 SER A C 1
ATOM 2446 O O . SER A 1 310 ? 8.504 29.865 -4.521 1.00 80.69 310 SER A O 1
ATOM 2448 N N . GLY A 1 311 ? 10.195 30.460 -5.887 1.00 81.94 311 GLY A N 1
ATOM 2449 C CA . GLY A 1 311 ? 9.746 31.831 -6.130 1.00 81.94 311 GLY A CA 1
ATOM 2450 C C . GLY A 1 311 ? 8.422 31.882 -6.891 1.00 81.94 311 GLY A C 1
ATOM 2451 O O . GLY A 1 311 ? 7.482 32.527 -6.433 1.00 81.94 311 GLY A O 1
ATOM 2452 N N . ASP A 1 312 ? 8.297 31.119 -7.980 1.00 77.62 312 ASP A N 1
ATOM 2453 C CA . ASP A 1 312 ? 7.052 31.005 -8.752 1.00 77.62 312 ASP A CA 1
ATOM 2454 C C . ASP A 1 312 ? 5.895 30.451 -7.912 1.00 77.62 312 ASP A C 1
ATOM 2456 O O . ASP A 1 312 ? 4.745 30.871 -8.063 1.00 77.62 312 ASP A O 1
ATOM 2460 N N . HIS A 1 313 ? 6.179 29.508 -7.006 1.00 73.19 313 HIS A N 1
ATOM 2461 C CA . HIS A 1 313 ? 5.168 28.974 -6.098 1.00 73.19 313 HIS A CA 1
ATOM 2462 C C . HIS A 1 313 ? 4.689 30.026 -5.087 1.00 73.19 313 HIS A C 1
ATOM 2464 O O . HIS A 1 313 ? 3.488 30.133 -4.842 1.00 73.19 313 HIS A O 1
ATOM 2470 N N . ASN A 1 314 ? 5.605 30.830 -4.540 1.00 78.69 314 ASN A N 1
ATOM 2471 C CA . ASN A 1 314 ? 5.265 31.911 -3.615 1.00 78.69 314 ASN A CA 1
ATOM 2472 C C . ASN A 1 314 ? 4.485 33.033 -4.307 1.00 78.69 314 ASN A C 1
ATOM 2474 O O . ASN A 1 314 ? 3.434 33.420 -3.802 1.00 78.69 314 ASN A O 1
ATOM 2478 N N . ASN A 1 315 ? 4.917 33.472 -5.492 1.00 79.12 315 ASN A N 1
ATOM 2479 C CA . ASN A 1 315 ? 4.221 34.507 -6.259 1.00 79.12 315 ASN A CA 1
ATOM 2480 C C . ASN A 1 315 ? 2.793 34.078 -6.626 1.00 79.12 315 ASN A C 1
ATOM 2482 O O . ASN A 1 315 ? 1.848 34.829 -6.405 1.00 79.12 315 ASN A O 1
ATOM 2486 N N . ARG A 1 316 ? 2.595 32.829 -7.077 1.00 73.69 316 ARG A N 1
ATOM 2487 C CA . ARG A 1 316 ? 1.246 32.293 -7.352 1.00 73.69 316 ARG A CA 1
ATOM 2488 C C . ARG A 1 316 ? 0.356 32.234 -6.110 1.00 73.69 316 ARG A C 1
ATOM 2490 O O . ARG A 1 316 ? -0.863 32.380 -6.214 1.00 73.69 316 ARG A O 1
ATOM 2497 N N . ASN A 1 317 ? 0.937 31.983 -4.939 1.00 74.56 317 ASN A N 1
ATOM 2498 C CA . ASN A 1 317 ? 0.194 31.980 -3.680 1.00 74.56 317 ASN A CA 1
ATOM 2499 C C . ASN A 1 317 ? -0.160 33.405 -3.230 1.00 74.56 317 ASN A C 1
ATOM 2501 O O . ASN A 1 317 ? -1.259 33.616 -2.718 1.00 74.56 317 ASN A O 1
ATOM 2505 N N . GLU A 1 318 ? 0.720 34.383 -3.454 1.00 78.31 318 GLU A N 1
ATOM 2506 C CA . GLU A 1 318 ? 0.440 35.798 -3.190 1.00 78.31 318 GLU A CA 1
ATOM 2507 C C . GLU A 1 318 ? -0.642 36.360 -4.118 1.00 78.31 318 GLU A C 1
ATOM 2509 O O . GLU A 1 318 ? -1.567 37.014 -3.631 1.00 78.31 318 GLU A O 1
ATOM 2514 N N . GLU A 1 319 ? -0.596 36.043 -5.415 1.00 77.50 319 GLU A N 1
ATOM 2515 C CA . GLU A 1 319 ? -1.642 36.400 -6.384 1.00 77.50 319 GLU A CA 1
ATOM 2516 C C . GLU A 1 319 ? -3.006 35.835 -5.957 1.00 77.50 319 GLU A C 1
ATOM 2518 O O . GLU A 1 319 ? -3.979 36.580 -5.825 1.00 77.50 319 GLU A O 1
ATOM 2523 N N . ARG A 1 320 ? -3.072 34.542 -5.603 1.00 73.81 320 ARG A N 1
ATOM 2524 C CA . ARG A 1 320 ? -4.298 33.919 -5.068 1.00 73.81 320 ARG A CA 1
ATOM 2525 C C . ARG A 1 320 ? -4.789 34.571 -3.777 1.00 73.81 320 ARG A C 1
ATOM 2527 O O . ARG A 1 320 ? -5.995 34.691 -3.562 1.00 73.81 320 ARG A O 1
ATOM 2534 N N . LEU A 1 321 ? -3.881 34.992 -2.897 1.00 74.44 321 LEU A N 1
ATOM 2535 C CA . LEU A 1 321 ? -4.244 35.668 -1.652 1.00 74.44 321 LEU A CA 1
ATOM 2536 C C . LEU A 1 321 ? -4.829 37.066 -1.920 1.00 74.44 321 LEU A C 1
ATOM 2538 O O . LEU A 1 321 ? -5.735 37.497 -1.204 1.00 74.44 321 LEU A O 1
ATOM 2542 N N . GLN A 1 322 ? -4.338 37.774 -2.941 1.00 77.06 322 GLN A N 1
ATOM 2543 C CA . GLN A 1 322 ? -4.888 39.061 -3.377 1.00 77.06 322 GLN A CA 1
ATOM 2544 C C . GLN A 1 322 ? -6.262 38.905 -4.051 1.00 77.06 322 GLN A C 1
ATOM 2546 O O . GLN A 1 322 ? -7.175 39.684 -3.760 1.00 77.06 322 GLN A O 1
ATOM 2551 N N . GLU A 1 323 ? -6.459 37.868 -4.868 1.00 76.81 323 GLU A N 1
ATOM 2552 C CA . GLU A 1 323 ? -7.770 37.516 -5.437 1.00 76.81 323 GLU A CA 1
ATOM 2553 C C . GLU A 1 323 ? -8.800 37.191 -4.341 1.00 76.81 323 GLU A C 1
ATOM 2555 O O . GLU A 1 323 ? -9.914 37.712 -4.344 1.00 76.81 323 GLU A O 1
ATOM 2560 N N . LEU A 1 324 ? -8.420 36.412 -3.325 1.00 71.44 324 LEU A N 1
ATOM 2561 C CA . LEU A 1 324 ? -9.310 36.088 -2.201 1.00 71.44 324 LEU A CA 1
ATOM 2562 C C . LEU A 1 324 ? -9.668 37.319 -1.349 1.00 71.44 324 LEU A C 1
ATOM 2564 O O . LEU A 1 324 ? -10.805 37.446 -0.888 1.00 71.44 324 LEU A O 1
ATOM 2568 N N . LYS A 1 325 ? -8.723 38.247 -1.150 1.00 74.50 325 LYS A N 1
ATOM 2569 C CA . LYS A 1 325 ? -8.950 39.511 -0.419 1.00 74.50 325 LYS A CA 1
ATOM 2570 C C . LYS A 1 325 ? -9.825 40.501 -1.191 1.00 74.50 325 LYS A C 1
ATOM 2572 O O . LYS A 1 325 ? -10.560 41.271 -0.575 1.00 74.50 325 LYS A O 1
ATOM 2577 N N . SER A 1 326 ? -9.749 40.507 -2.520 1.00 71.31 326 SER A N 1
ATOM 2578 C CA . SER A 1 326 ? -10.618 41.339 -3.361 1.00 71.31 326 SER A CA 1
ATOM 2579 C C . SER A 1 326 ? -12.027 40.747 -3.478 1.00 71.31 326 SER A C 1
ATOM 2581 O O . SER A 1 326 ? -12.997 41.489 -3.337 1.00 71.31 326 SER A O 1
ATOM 2583 N N . GLY A 1 327 ? -12.158 39.421 -3.588 1.00 62.44 327 GLY A N 1
ATOM 2584 C CA . GLY A 1 327 ? -13.452 38.725 -3.595 1.00 62.44 327 GLY A CA 1
ATOM 2585 C C . GLY A 1 327 ? -14.210 38.751 -2.259 1.00 62.44 327 GLY A C 1
ATOM 2586 O O . GLY A 1 327 ? -15.431 38.663 -2.239 1.00 62.44 327 GLY A O 1
ATOM 2587 N N . THR A 1 328 ? -13.530 38.928 -1.122 1.00 55.94 328 THR A N 1
ATOM 2588 C CA . THR A 1 328 ? -14.204 39.097 0.185 1.00 55.94 328 THR A CA 1
ATOM 2589 C C . THR A 1 328 ? -14.773 40.502 0.395 1.00 55.94 328 THR A C 1
ATOM 2591 O O . THR A 1 328 ? -15.714 40.657 1.171 1.00 55.94 328 THR A O 1
ATOM 2594 N N . LYS A 1 329 ? -14.273 41.520 -0.321 1.00 54.38 329 LYS A N 1
ATOM 2595 C CA . LYS A 1 329 ? -14.842 42.880 -0.298 1.00 54.38 329 LYS A CA 1
ATOM 2596 C C . LYS A 1 329 ? -16.174 42.993 -1.045 1.00 54.38 329 LYS A C 1
ATOM 2598 O O . LYS A 1 329 ? -16.944 43.891 -0.727 1.00 54.38 329 LYS A O 1
ATOM 2603 N N . SER A 1 330 ? -16.455 42.112 -2.006 1.00 51.84 330 SER A N 1
ATOM 2604 C CA . SER A 1 330 ? -17.720 42.116 -2.756 1.00 51.84 330 SER A CA 1
ATOM 2605 C C . SER A 1 330 ? -18.856 41.360 -2.059 1.00 51.84 330 SER A C 1
ATOM 2607 O O . SER A 1 330 ? -20.007 41.547 -2.425 1.00 51.84 330 SER A O 1
ATOM 2609 N N . VAL A 1 331 ? -18.568 40.537 -1.044 1.00 53.94 331 VAL A N 1
ATOM 2610 C CA . VAL A 1 331 ? -19.578 39.693 -0.367 1.00 53.94 331 VAL A CA 1
ATOM 2611 C C . VAL A 1 331 ? -20.174 40.363 0.885 1.00 53.94 331 VAL A C 1
ATOM 2613 O O . VAL A 1 331 ? -21.172 39.900 1.425 1.00 53.94 331 VAL A O 1
ATOM 2616 N N . SER A 1 332 ? -19.619 41.479 1.369 1.00 47.28 332 SER A N 1
ATOM 2617 C CA . SER A 1 332 ? -19.997 42.048 2.672 1.00 47.28 332 SER A CA 1
ATOM 2618 C C . SER A 1 332 ? -21.095 43.126 2.667 1.00 47.28 332 SER A C 1
ATOM 2620 O O . SER A 1 332 ? -21.304 43.730 3.720 1.00 47.28 332 SER A O 1
ATOM 2622 N N . VAL A 1 333 ? -21.807 43.388 1.558 1.00 54.22 333 VAL A N 1
ATOM 2623 C CA . VAL A 1 333 ? -22.800 44.493 1.513 1.00 54.22 333 VAL A CA 1
ATOM 2624 C C . VAL A 1 333 ? -24.203 44.126 0.990 1.00 54.22 333 VAL A C 1
ATOM 2626 O O . VAL A 1 333 ? -25.117 44.906 1.228 1.00 54.22 333 VAL A O 1
ATOM 2629 N N . GLU A 1 334 ? -24.457 42.955 0.393 1.00 49.84 334 GLU A N 1
ATOM 2630 C CA . GLU A 1 334 ? -25.770 42.717 -0.261 1.00 49.84 334 GLU A CA 1
ATOM 2631 C C . GLU A 1 334 ? -26.736 41.734 0.434 1.00 49.84 334 GLU A C 1
ATOM 2633 O O . GLU A 1 334 ? -27.929 41.806 0.164 1.00 49.84 334 GLU A O 1
ATOM 2638 N N . ASP A 1 335 ? -26.315 40.934 1.423 1.00 48.91 335 ASP A N 1
ATOM 2639 C CA . ASP A 1 335 ? -27.205 39.941 2.073 1.00 48.91 335 ASP A CA 1
ATOM 2640 C C . ASP A 1 335 ? -27.681 40.335 3.487 1.00 48.91 335 ASP A C 1
ATOM 2642 O O . ASP A 1 335 ? -27.761 39.515 4.407 1.00 48.91 335 ASP A O 1
ATOM 2646 N N . LYS A 1 336 ? -28.004 41.615 3.689 1.00 49.47 336 LYS A N 1
ATOM 2647 C CA . LYS A 1 336 ? -28.793 42.061 4.850 1.00 49.47 336 LYS A CA 1
ATOM 2648 C C . LYS A 1 336 ? -29.874 43.043 4.419 1.00 49.47 336 LYS A C 1
ATOM 2650 O O . LYS A 1 336 ? -29.710 44.248 4.589 1.00 49.47 336 LYS A O 1
ATOM 2655 N N . ASN A 1 337 ? -30.970 42.501 3.899 1.00 39.31 337 ASN A N 1
ATOM 2656 C CA . ASN A 1 337 ? -32.327 43.006 4.111 1.00 39.31 337 ASN A CA 1
ATOM 2657 C C . ASN A 1 337 ? -33.338 41.879 3.933 1.00 39.31 337 ASN A C 1
ATOM 2659 O O . ASN A 1 337 ? -33.254 41.181 2.900 1.00 39.31 337 ASN A O 1
#

Foldseek 3Di:
DVVVVVLQVVVQVVCCVVVLPQAWQGWDWDDDVQAIEIETEGQRQDVCCDDVNPNVVVVQVCSCVVVVPDPPRYDYHYDYDPCLLARQSSCFVPPPVNVVSDAQWWKFWFWQPPPDPDIDIDIDIDGDDDDDDPCCVFFWDDDDDDDPDDDGTTGTFDADCVCPGGHNDDDPPDDDDDDDDDDPPCPDDDDDDPPDDDDDDDDDDDDDDDDDDPDPDPDDPPPFPWDWLVNVCVVVVNPDDSVRSVVVLVVCVVVVQWDWDDDDPTITITGPPVPDDDDDPVVVVVVVVVVVVVVVVVVVVVVVVVVVVVVVVVVVVVVVVVVVVVVVVVPPPDPDD